Protein AF-A0A1Q5E0F8-F1 (afdb_monomer)

Solvent-accessible surface area (backbone atoms only — not comparable to full-atom values): 12133 Å² total; per-residue (Å²): 138,82,89,85,75,84,81,75,74,82,67,71,85,73,79,47,69,71,56,49,51,54,52,49,52,5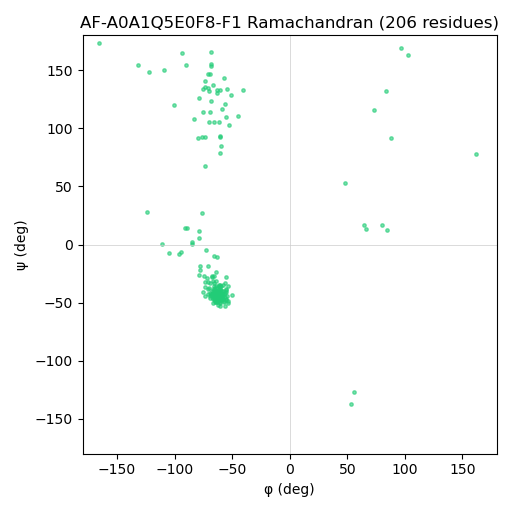5,50,51,51,53,52,51,47,52,53,51,51,55,50,49,52,54,55,48,55,43,52,44,44,75,72,68,48,52,56,65,60,51,12,67,76,68,76,44,53,52,68,61,42,48,54,52,48,58,73,52,58,80,75,60,86,82,66,78,74,70,82,61,84,88,53,50,48,65,45,31,39,54,12,30,52,47,16,50,38,42,53,49,18,67,73,48,36,88,77,27,68,34,24,70,58,45,57,27,43,77,68,60,77,42,68,88,44,75,69,49,46,55,53,49,50,56,27,41,53,50,42,48,66,73,56,39,77,85,35,51,71,53,48,56,52,47,57,53,43,51,54,40,71,75,40,89,54,88,61,87,72,80,58,67,71,55,60,68,49,35,15,54,52,30,18,50,55,38,38,38,63,75,71,65,59,90,76,76,79,79,76,130

Radius of gyration: 23.51 Å; Cα contacts (8 Å, |Δi|>4): 170; chains: 1; bounding box: 54×50×95 Å

Secondary structure (DSSP, 8-state):
-------------PPPHHHHHHHHHHHHHHHHHHHHHHHHHHHHHHHHHHTT--HHHHHHHHT--HHHHHHHHHHHHTT-PPPP----TT---HHHHHHHHHHHHHHHHHHHGGGSTTHHHHHHHHTTSS---HHHHHHHHHHHHHHHHHHGGGGHHHHHHHHHHHHHHHS----SSPPSS-HHHHHHHHHHHHHHHHTT--------

pLDDT: mean 81.6, std 16.99, range [36.06, 98.5]

Sequence (208 aa):
MAGDPTQQKNSSPALTEAQAARMLAGMNEVIRAGEEARRLRTEMVKVLADLGWTQERIARLTGMSQPAVSKQVVKHRDAGPARPLGLALGQGDPPWLEGRLWGVAEDIAETYGSAARCHPVVEALARGRQRLTPENTDALRRLVEEDLRRYGDGLAAHRAAYDEISRALDVPSRTAGTPPGSASVRRTLAHRLQLDRLRGGDDLPSHP

Foldseek 3Di:
DDDDDDPPPPPDPDQDPVNVVVVVVVVVLVVVVVVVVVVLLLLVLQLCVLVVDDLVRSCVVVVHDSVVSVVSNVVCVVVDDDDDFPLDLLFLDPLLLLLLLLLLLVVLCVVCPPVQQLVVVNVCVVSSVDDDDVVSSVVSLVSSVVSCVVVPPVCVVSVVSSVSSVVSPVDPDPDDDDGDDDSSNSSNSSSVVSNCVVVVNPDDDDDD

Structure (mmCIF, N/CA/C/O backbone):
data_AF-A0A1Q5E0F8-F1
#
_entry.id   AF-A0A1Q5E0F8-F1
#
loop_
_atom_site.group_PDB
_atom_site.id
_atom_site.type_symbol
_atom_site.label_atom_id
_atom_site.label_alt_id
_atom_site.label_comp_id
_atom_site.label_asym_id
_atom_site.label_entity_id
_atom_site.label_seq_id
_atom_site.pdbx_PDB_ins_code
_atom_site.Cartn_x
_atom_site.Cartn_y
_atom_site.Cartn_z
_atom_site.occupancy
_atom_site.B_iso_or_equiv
_atom_site.auth_seq_id
_atom_site.auth_comp_id
_atom_site.auth_asym_id
_atom_site.auth_atom_id
_atom_site.pdbx_PDB_model_num
ATOM 1 N N . MET A 1 1 ? -32.528 1.392 67.607 1.00 39.03 1 MET A N 1
ATOM 2 C CA . MET A 1 1 ? -32.907 2.452 66.649 1.00 39.03 1 MET A CA 1
ATOM 3 C C . MET A 1 1 ? -31.609 3.160 66.253 1.00 39.03 1 MET A C 1
ATOM 5 O O . MET A 1 1 ? -31.107 3.905 67.075 1.00 39.03 1 MET A O 1
ATOM 9 N N . ALA A 1 2 ? -30.815 2.718 65.272 1.00 41.56 2 ALA A N 1
ATOM 10 C CA . ALA A 1 2 ? -31.043 2.502 63.831 1.00 41.56 2 ALA A CA 1
ATOM 11 C C . ALA A 1 2 ? -31.133 3.816 63.018 1.00 41.56 2 ALA A C 1
ATOM 13 O O . ALA A 1 2 ? -32.088 4.558 63.214 1.00 41.56 2 ALA A O 1
ATOM 14 N N . GLY A 1 3 ? -30.167 4.016 62.100 1.00 36.06 3 GLY A N 1
ATOM 15 C CA . GLY A 1 3 ? -30.107 5.056 61.048 1.00 36.06 3 GLY A CA 1
ATOM 16 C C . GLY A 1 3 ? -29.562 6.399 61.548 1.00 36.06 3 GLY A C 1
ATOM 17 O O . GLY A 1 3 ? -29.972 6.852 62.603 1.00 36.06 3 GLY A O 1
ATOM 18 N N . ASP A 1 4 ? -28.614 7.083 60.906 1.00 44.25 4 ASP A N 1
ATOM 19 C CA . ASP A 1 4 ? -28.482 7.321 59.461 1.00 44.25 4 ASP A CA 1
ATOM 20 C C . ASP A 1 4 ? -27.056 7.843 59.111 1.00 44.25 4 ASP A C 1
ATOM 22 O O . ASP A 1 4 ? -26.244 8.071 60.010 1.00 44.25 4 ASP A O 1
ATOM 26 N N . PRO A 1 5 ? -26.680 7.995 57.833 1.00 46.25 5 PRO A N 1
ATOM 27 C CA . PRO A 1 5 ? -25.903 7.026 57.093 1.00 46.25 5 PRO A CA 1
ATOM 28 C C . PRO A 1 5 ? -24.479 7.531 56.844 1.00 46.25 5 PRO A C 1
ATOM 30 O O . PRO A 1 5 ? -24.203 8.719 56.661 1.00 46.25 5 PRO A O 1
ATOM 33 N N . THR A 1 6 ? -23.558 6.577 56.767 1.00 42.91 6 THR A N 1
ATOM 34 C CA . THR A 1 6 ? -22.272 6.734 56.100 1.00 42.91 6 THR A CA 1
ATOM 35 C C . THR A 1 6 ? -22.502 7.412 54.759 1.00 42.91 6 THR A C 1
ATOM 37 O O . THR A 1 6 ? -23.087 6.846 53.838 1.00 42.91 6 THR A O 1
ATOM 40 N N . GLN A 1 7 ? -22.032 8.652 54.679 1.00 41.94 7 GLN A N 1
ATOM 41 C CA . GLN A 1 7 ? -21.914 9.439 53.470 1.00 41.94 7 GLN A CA 1
ATOM 42 C C . GLN A 1 7 ? -20.986 8.671 52.519 1.00 41.94 7 GLN A C 1
ATOM 44 O O . GLN A 1 7 ? -19.769 8.860 52.505 1.00 41.94 7 GLN A O 1
ATOM 49 N N . GLN A 1 8 ? -21.566 7.733 51.767 1.00 43.91 8 GLN A N 1
ATOM 50 C CA . GLN A 1 8 ? -20.964 7.117 50.600 1.00 43.91 8 GLN A CA 1
ATOM 51 C C . GLN A 1 8 ? -20.712 8.257 49.622 1.00 43.91 8 GLN A C 1
ATOM 53 O O . GLN A 1 8 ? -21.580 8.679 48.861 1.00 43.91 8 GLN A O 1
ATOM 58 N N . LYS A 1 9 ? -19.499 8.809 49.702 1.00 47.91 9 LYS A N 1
ATOM 59 C CA . LYS A 1 9 ? -18.903 9.567 48.617 1.00 47.91 9 LYS A CA 1
ATOM 60 C C . LYS A 1 9 ? -18.976 8.662 47.396 1.00 47.91 9 LYS A C 1
ATOM 62 O O . LYS A 1 9 ? -18.180 7.738 47.258 1.00 47.91 9 LYS A O 1
ATOM 67 N N . ASN A 1 10 ? -19.937 8.948 46.528 1.00 49.19 10 ASN A N 1
ATOM 68 C CA . ASN A 1 10 ? -19.906 8.563 45.131 1.00 49.19 10 ASN A CA 1
ATOM 69 C C . ASN A 1 10 ? -18.669 9.230 44.518 1.00 49.19 10 ASN A C 1
ATOM 71 O O . ASN A 1 10 ? -18.747 10.295 43.911 1.00 49.19 10 ASN A O 1
ATOM 75 N N . SER A 1 11 ? -17.495 8.647 44.752 1.00 50.59 11 SER A N 1
ATOM 76 C CA . SER A 1 11 ? -16.308 8.956 43.981 1.00 50.59 11 SER A CA 1
ATOM 77 C C . SER A 1 11 ? -16.547 8.367 42.600 1.00 50.59 11 SER A C 1
ATOM 79 O O . SER A 1 11 ? -16.499 7.147 42.433 1.00 50.59 11 SER A O 1
ATOM 81 N N . SER A 1 12 ? -16.830 9.226 41.619 1.00 54.09 12 SER A N 1
ATOM 82 C CA . SER A 1 12 ? -16.651 8.885 40.208 1.00 54.09 12 SER A CA 1
ATOM 83 C C . SER A 1 12 ? -15.340 8.108 40.062 1.00 54.09 12 SER A C 1
ATOM 85 O O . SER A 1 12 ? -14.344 8.539 40.652 1.00 54.09 12 SER A O 1
ATOM 87 N N . PRO A 1 13 ? -15.306 6.972 39.344 1.00 60.31 13 PRO A N 1
ATOM 88 C CA . PRO A 1 13 ? -14.079 6.205 39.210 1.00 60.31 13 PRO A CA 1
ATOM 89 C C . PRO A 1 13 ? -13.047 7.092 38.511 1.00 60.31 13 PRO A C 1
ATOM 91 O O . PRO A 1 13 ? -13.164 7.387 37.322 1.00 60.31 13 PRO A O 1
ATOM 94 N N . ALA A 1 14 ? -12.079 7.585 39.284 1.00 77.12 14 ALA A N 1
ATOM 95 C CA . ALA A 1 14 ? -10.989 8.386 38.765 1.00 77.12 14 ALA A CA 1
ATOM 96 C C . ALA A 1 14 ? -10.184 7.508 37.807 1.00 77.12 14 ALA A C 1
ATOM 98 O O . ALA A 1 14 ? -9.852 6.362 38.120 1.00 77.12 14 ALA A O 1
ATOM 99 N N . LEU A 1 15 ? -9.922 8.047 36.622 1.00 75.69 15 LEU A N 1
ATOM 100 C CA . LEU A 1 15 ? -9.170 7.377 35.573 1.00 75.69 15 LEU A CA 1
ATOM 101 C C . LEU A 1 15 ? -7.804 6.976 36.144 1.00 75.69 15 LEU A C 1
ATOM 103 O O . LEU A 1 15 ? -7.064 7.829 36.635 1.00 75.69 15 LEU A O 1
ATOM 107 N N . THR A 1 16 ? -7.486 5.682 36.140 1.00 89.88 16 THR A N 1
ATOM 108 C CA . THR A 1 16 ? -6.201 5.226 36.684 1.00 89.88 16 THR A CA 1
ATOM 109 C C . THR A 1 16 ? -5.065 5.697 35.784 1.00 89.88 16 THR A C 1
ATOM 111 O O . THR A 1 16 ? -5.242 5.858 34.576 1.00 89.88 16 THR A O 1
ATOM 114 N N . GLU A 1 17 ? -3.867 5.865 36.339 1.00 86.62 17 GLU A N 1
ATOM 115 C CA . GLU A 1 17 ? -2.689 6.263 35.560 1.00 86.62 17 GLU A CA 1
ATOM 116 C C . GLU A 1 17 ? -2.431 5.308 34.380 1.00 86.62 17 GLU A C 1
ATOM 118 O O . GLU A 1 17 ? -2.158 5.744 33.265 1.00 86.62 17 GLU A O 1
ATOM 123 N N . ALA A 1 18 ? -2.648 4.003 34.576 1.00 86.06 18 ALA A N 1
ATOM 124 C CA . ALA A 1 18 ? -2.538 3.010 33.510 1.00 86.06 18 ALA A CA 1
ATOM 125 C C . ALA A 1 18 ? -3.601 3.188 32.407 1.00 86.06 18 ALA A C 1
ATOM 127 O O . ALA A 1 18 ? -3.321 2.943 31.233 1.00 86.06 18 ALA A O 1
ATOM 128 N N . GLN A 1 19 ? -4.827 3.598 32.756 1.00 87.44 19 GLN A N 1
ATOM 129 C CA . GLN A 1 19 ? -5.858 3.943 31.771 1.00 87.44 19 GLN A CA 1
ATOM 130 C C . GLN A 1 19 ? -5.483 5.225 31.015 1.00 87.44 19 GLN A C 1
ATOM 132 O O . GLN A 1 19 ? -5.588 5.247 29.789 1.00 87.44 19 GLN A O 1
ATOM 137 N N . ALA A 1 20 ? -4.975 6.242 31.715 1.00 87.88 20 ALA A N 1
ATOM 138 C CA . ALA A 1 20 ? -4.538 7.500 31.115 1.00 87.88 20 ALA A CA 1
ATOM 139 C C . ALA A 1 20 ? -3.358 7.283 30.156 1.00 87.88 20 ALA A C 1
ATOM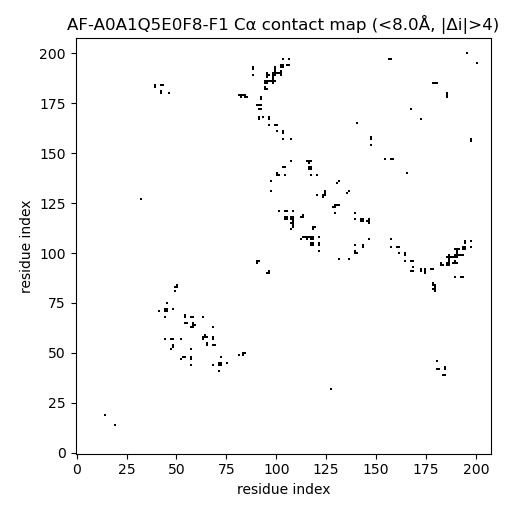 141 O O . ALA A 1 20 ? -3.381 7.775 29.030 1.00 87.88 20 ALA A O 1
ATOM 142 N N . ALA A 1 21 ? -2.377 6.464 30.545 1.00 86.50 21 ALA A N 1
ATOM 143 C CA . ALA A 1 21 ? -1.240 6.101 29.704 1.00 86.50 21 ALA A CA 1
ATOM 144 C C . ALA A 1 21 ? -1.678 5.394 28.411 1.00 86.50 21 ALA A C 1
ATOM 146 O O . ALA A 1 21 ? -1.198 5.736 27.331 1.00 86.50 21 ALA A O 1
ATOM 147 N N . ARG A 1 22 ? -2.635 4.456 28.488 1.00 87.88 22 ARG A N 1
ATOM 148 C CA . ARG A 1 22 ? -3.193 3.796 27.293 1.00 87.88 22 ARG A CA 1
ATOM 149 C C . ARG A 1 22 ? -3.938 4.772 26.383 1.00 87.88 22 ARG A C 1
ATOM 151 O O . ARG A 1 22 ? -3.791 4.690 25.167 1.00 87.88 22 ARG A O 1
ATOM 158 N N . MET A 1 23 ? -4.712 5.695 26.956 1.00 88.56 23 MET A N 1
ATOM 159 C CA . MET A 1 23 ? -5.412 6.728 26.184 1.00 88.56 23 MET A CA 1
ATOM 160 C C . MET A 1 23 ? -4.428 7.656 25.464 1.00 88.56 23 MET A C 1
ATOM 162 O O . MET A 1 23 ? -4.561 7.864 24.260 1.00 88.56 23 MET A O 1
ATOM 166 N N . LEU A 1 24 ? -3.411 8.159 26.171 1.00 87.69 24 LEU A N 1
ATOM 167 C CA . LEU A 1 24 ? -2.384 9.036 25.602 1.00 87.69 24 LEU A CA 1
ATOM 168 C C . LEU A 1 24 ? -1.548 8.327 24.535 1.00 87.69 24 LEU A C 1
ATOM 170 O O . LEU A 1 24 ? -1.274 8.916 23.493 1.00 87.69 24 LEU A O 1
ATOM 174 N N . ALA A 1 25 ? -1.196 7.056 24.746 1.00 84.00 25 ALA A N 1
ATOM 175 C CA . ALA A 1 25 ? -0.529 6.251 23.728 1.00 84.00 25 ALA A CA 1
ATOM 176 C C . ALA A 1 25 ? -1.381 6.159 22.451 1.00 84.00 25 ALA A C 1
ATOM 178 O O . ALA A 1 25 ? -0.877 6.411 21.361 1.00 84.00 25 ALA A O 1
ATOM 179 N N . GLY A 1 26 ? -2.686 5.897 22.583 1.00 81.75 26 GLY A N 1
ATOM 180 C CA . GLY A 1 26 ? -3.610 5.899 21.447 1.00 81.75 26 GLY A CA 1
ATOM 181 C C . GLY A 1 26 ? -3.681 7.252 20.727 1.00 81.75 26 GLY A C 1
ATOM 182 O O . GLY A 1 26 ? -3.636 7.297 19.499 1.00 81.75 26 GLY A O 1
ATOM 183 N N . MET A 1 27 ? -3.741 8.361 21.471 1.00 85.69 27 MET A N 1
ATOM 184 C CA . MET A 1 27 ? -3.748 9.713 20.894 1.00 85.69 27 MET A CA 1
ATOM 185 C C . MET A 1 27 ? -2.453 10.029 20.139 1.00 85.69 27 MET A C 1
ATOM 187 O O . MET A 1 27 ? -2.507 10.545 19.023 1.00 85.69 27 MET A O 1
ATOM 191 N N . ASN A 1 28 ? -1.299 9.689 20.717 1.00 84.88 28 ASN A N 1
ATOM 192 C CA . ASN A 1 28 ? 0.008 9.908 20.098 1.00 84.88 28 ASN A CA 1
ATOM 193 C C . ASN A 1 28 ? 0.142 9.145 18.777 1.00 84.88 28 ASN A C 1
ATOM 195 O O . ASN A 1 28 ? 0.670 9.687 17.809 1.00 84.88 28 ASN A O 1
ATOM 199 N N . GLU A 1 29 ? -0.399 7.930 18.703 1.00 80.31 29 GLU A N 1
ATOM 200 C CA . GLU A 1 29 ? -0.411 7.144 17.469 1.00 80.31 29 GLU A CA 1
ATOM 201 C C . GLU A 1 29 ? -1.265 7.794 16.369 1.00 80.31 29 GLU A C 1
ATOM 203 O O . GLU A 1 29 ? -0.837 7.850 15.216 1.00 80.31 29 GLU A O 1
ATOM 208 N N . VAL A 1 30 ? -2.427 8.362 16.713 1.00 82.31 30 VAL A N 1
ATOM 209 C CA . VAL A 1 30 ? -3.273 9.101 15.755 1.00 82.31 30 VAL A CA 1
ATOM 210 C C . VAL A 1 30 ? -2.577 10.368 15.257 1.00 82.31 30 VAL A C 1
ATOM 212 O O . VAL A 1 30 ? -2.592 10.647 14.056 1.00 82.31 30 VAL A O 1
ATOM 215 N N . ILE A 1 31 ? -1.943 11.127 16.156 1.00 80.50 31 ILE A N 1
ATOM 216 C CA . ILE A 1 31 ? -1.186 12.337 15.799 1.00 80.50 31 ILE A CA 1
ATOM 217 C C . ILE A 1 31 ? -0.049 11.971 14.843 1.00 80.50 31 ILE A C 1
ATOM 219 O O . ILE A 1 31 ? 0.052 12.541 13.755 1.00 80.50 31 ILE A O 1
ATOM 223 N N . ARG A 1 32 ? 0.747 10.962 15.207 1.00 79.81 32 ARG A N 1
ATOM 224 C CA . ARG A 1 32 ? 1.862 10.462 14.402 1.00 79.81 32 ARG A CA 1
ATOM 225 C C . ARG A 1 32 ? 1.396 9.997 13.019 1.00 79.81 32 ARG A C 1
ATOM 227 O O . ARG A 1 32 ? 2.003 10.362 12.013 1.00 79.81 32 ARG A O 1
ATOM 234 N N . ALA A 1 33 ? 0.288 9.255 12.942 1.00 78.19 33 ALA A N 1
ATOM 235 C CA . ALA A 1 33 ? -0.305 8.838 11.671 1.00 78.19 33 ALA A CA 1
ATOM 236 C C . ALA A 1 33 ? -0.746 10.040 10.813 1.00 78.19 33 ALA A C 1
ATOM 238 O O . ALA A 1 33 ? -0.507 10.065 9.604 1.00 78.19 33 ALA A O 1
ATOM 239 N N . GLY A 1 34 ? -1.336 11.069 11.428 1.00 82.31 34 GLY A N 1
ATOM 240 C CA . GLY A 1 34 ? -1.728 12.303 10.742 1.00 82.31 34 GLY A CA 1
ATOM 241 C C . GLY A 1 34 ? -0.537 13.096 10.190 1.00 82.31 34 GLY A C 1
ATOM 242 O O . GLY A 1 34 ? -0.591 13.611 9.067 1.00 82.31 34 GLY A O 1
ATOM 243 N N . GLU A 1 35 ? 0.559 13.174 10.943 1.00 86.06 35 GLU A N 1
ATOM 244 C CA . GLU A 1 35 ? 1.806 13.807 10.503 1.00 86.06 35 GLU A CA 1
ATOM 245 C C . GLU A 1 35 ? 2.462 13.037 9.352 1.00 86.06 35 GLU A C 1
ATOM 247 O O . GLU A 1 35 ? 2.873 13.640 8.355 1.00 86.06 35 GLU A O 1
ATOM 252 N N . GLU A 1 36 ? 2.487 11.707 9.437 1.00 83.44 36 GLU A N 1
ATOM 253 C CA . GLU A 1 36 ? 2.984 10.825 8.378 1.00 83.44 36 GLU A CA 1
ATOM 254 C C . GLU A 1 36 ? 2.168 10.968 7.094 1.00 83.44 36 GLU A C 1
ATOM 256 O O . GLU A 1 36 ? 2.748 11.133 6.019 1.00 83.44 36 GLU A O 1
ATOM 261 N N . ALA A 1 37 ? 0.837 11.016 7.196 1.00 81.75 37 ALA A N 1
ATOM 262 C CA . ALA A 1 37 ? -0.041 11.251 6.054 1.00 81.75 37 ALA A CA 1
ATOM 263 C C . ALA A 1 37 ? 0.205 12.629 5.415 1.00 81.75 37 ALA A C 1
ATOM 265 O O . ALA A 1 37 ? 0.291 12.759 4.190 1.00 81.75 37 ALA A O 1
ATOM 266 N N . ARG A 1 38 ? 0.379 13.680 6.229 1.00 85.44 38 ARG A N 1
ATOM 267 C CA . ARG A 1 38 ? 0.671 15.035 5.733 1.00 85.44 38 ARG A CA 1
ATOM 268 C C . ARG A 1 38 ? 2.037 15.115 5.047 1.00 85.44 38 ARG A C 1
ATOM 270 O O . ARG A 1 38 ? 2.165 15.794 4.020 1.00 85.44 38 ARG A O 1
ATOM 277 N N . ARG A 1 39 ? 3.043 14.422 5.587 1.00 85.38 39 ARG A N 1
ATOM 278 C CA . ARG A 1 39 ? 4.371 14.299 4.977 1.00 85.38 39 ARG A CA 1
ATOM 279 C C . ARG A 1 39 ? 4.294 13.549 3.650 1.00 85.38 39 ARG A C 1
ATOM 281 O O . ARG A 1 39 ? 4.761 14.078 2.646 1.00 85.38 39 ARG A O 1
ATOM 288 N N . LEU A 1 40 ? 3.630 12.393 3.625 1.00 84.94 40 LEU A N 1
ATOM 289 C CA . LEU A 1 40 ? 3.434 11.592 2.417 1.00 84.94 40 LEU A CA 1
ATOM 290 C C . LEU A 1 40 ? 2.766 12.406 1.306 1.00 84.94 40 LEU A C 1
ATOM 292 O O . LEU A 1 40 ? 3.282 12.452 0.194 1.00 84.94 40 LEU A O 1
ATOM 296 N N . ARG A 1 41 ? 1.677 13.125 1.613 1.00 87.00 41 ARG A N 1
ATOM 297 C CA . ARG A 1 41 ? 0.996 13.995 0.640 1.00 87.00 41 ARG A CA 1
ATOM 298 C C . ARG A 1 41 ? 1.938 15.044 0.048 1.00 87.00 41 ARG A C 1
ATOM 300 O O . ARG A 1 41 ? 1.909 15.284 -1.153 1.00 87.00 41 ARG A O 1
ATOM 307 N N . THR A 1 42 ? 2.778 15.655 0.882 1.00 86.62 42 THR A N 1
ATOM 308 C CA . THR A 1 42 ? 3.758 16.657 0.434 1.00 86.62 42 THR A CA 1
ATOM 309 C C . THR A 1 42 ? 4.788 16.042 -0.515 1.00 86.62 42 THR A C 1
ATOM 311 O O . THR A 1 42 ? 5.087 16.615 -1.560 1.00 86.62 42 THR A O 1
ATOM 314 N N . GLU A 1 43 ? 5.297 14.856 -0.185 1.00 86.06 43 GLU A N 1
ATOM 315 C CA . GLU A 1 43 ? 6.239 14.138 -1.045 1.00 86.06 43 GLU A CA 1
ATOM 316 C C . GLU A 1 43 ? 5.577 13.689 -2.365 1.00 86.06 43 GLU A C 1
ATOM 318 O O . GLU A 1 43 ? 6.226 13.705 -3.408 1.00 86.06 43 GLU A O 1
ATOM 323 N N . MET A 1 44 ? 4.274 13.385 -2.361 1.00 85.44 44 MET A N 1
ATOM 324 C CA . MET A 1 44 ? 3.520 13.007 -3.567 1.00 85.44 44 MET A CA 1
ATOM 325 C C . MET A 1 44 ? 3.298 14.177 -4.513 1.00 85.44 44 MET A C 1
ATOM 327 O O . MET A 1 44 ? 3.487 14.041 -5.717 1.00 85.44 44 MET A O 1
ATOM 331 N N . VAL A 1 45 ? 2.960 15.348 -3.967 1.00 85.88 45 VAL A N 1
ATOM 332 C CA . VAL A 1 45 ? 2.876 16.595 -4.739 1.00 85.88 45 VAL A CA 1
ATOM 333 C C . VAL A 1 45 ? 4.197 16.871 -5.456 1.00 85.88 45 VAL A C 1
ATOM 335 O O . VAL A 1 45 ? 4.182 17.244 -6.628 1.00 85.88 45 VAL A O 1
ATOM 338 N N . LYS A 1 46 ? 5.334 16.630 -4.787 1.00 82.88 46 LYS A N 1
ATOM 339 C CA . LYS A 1 46 ? 6.656 16.752 -5.409 1.00 82.88 46 LYS A CA 1
ATOM 340 C C . LYS A 1 46 ? 6.825 15.767 -6.566 1.00 82.88 46 LYS A C 1
ATOM 342 O O . LYS A 1 46 ? 7.164 16.196 -7.659 1.00 82.88 46 LYS A O 1
ATOM 347 N N . VAL A 1 47 ? 6.558 14.480 -6.341 1.00 80.88 47 VAL A N 1
ATOM 348 C CA . VAL A 1 47 ? 6.669 13.453 -7.390 1.00 80.88 47 VAL A CA 1
ATOM 349 C C . VAL A 1 47 ? 5.838 13.817 -8.622 1.00 80.88 47 VAL A C 1
ATOM 351 O O . VAL A 1 47 ? 6.332 13.723 -9.739 1.00 80.88 47 VAL A O 1
ATOM 354 N N . LEU A 1 48 ? 4.600 14.281 -8.436 1.00 83.44 48 LEU A N 1
ATOM 355 C CA . LEU A 1 48 ? 3.735 14.693 -9.545 1.00 83.44 48 LEU A CA 1
ATOM 356 C C . LEU A 1 48 ? 4.293 15.912 -10.294 1.00 83.44 48 LEU A C 1
ATOM 358 O O . LEU A 1 48 ? 4.268 15.943 -11.523 1.00 83.44 48 LEU A O 1
ATOM 362 N N . ALA A 1 49 ? 4.823 16.900 -9.571 1.00 83.31 49 ALA A N 1
ATOM 363 C CA . ALA A 1 49 ? 5.471 18.057 -10.184 1.00 83.31 49 ALA A CA 1
ATOM 364 C C . ALA A 1 49 ? 6.734 17.655 -10.972 1.00 83.31 49 ALA A C 1
ATOM 366 O O . ALA A 1 49 ? 6.927 18.131 -12.089 1.00 83.31 49 ALA A O 1
ATOM 367 N N . ASP A 1 50 ? 7.545 16.738 -10.435 1.00 78.25 50 ASP A N 1
ATOM 368 C CA . ASP A 1 50 ? 8.744 16.197 -11.093 1.00 78.25 50 ASP A CA 1
ATOM 369 C C . ASP A 1 50 ? 8.392 15.379 -12.355 1.00 78.25 50 ASP A C 1
ATOM 371 O O . ASP A 1 50 ? 9.175 15.322 -13.300 1.00 78.25 50 ASP A O 1
ATOM 375 N N . LEU A 1 51 ? 7.187 14.798 -12.410 1.00 77.38 51 LEU A N 1
ATOM 376 C CA . LEU A 1 51 ? 6.608 14.154 -13.599 1.00 77.38 51 LEU A CA 1
ATOM 377 C C . LEU A 1 51 ? 6.018 15.154 -14.615 1.00 77.38 51 LEU A C 1
ATOM 379 O O . LEU A 1 51 ? 5.396 14.742 -15.594 1.00 77.38 51 LEU A O 1
ATOM 383 N N . GLY A 1 52 ? 6.178 16.461 -14.395 1.00 79.12 52 GLY A N 1
ATOM 384 C CA . GLY A 1 52 ? 5.740 17.515 -15.313 1.00 79.12 52 GLY A CA 1
ATOM 385 C C . GLY A 1 52 ? 4.273 17.927 -15.172 1.00 79.12 52 GLY A C 1
ATOM 386 O O . GLY A 1 52 ? 3.749 18.632 -16.035 1.00 79.12 52 GLY A O 1
ATOM 387 N N . TRP A 1 53 ? 3.577 17.512 -14.109 1.00 85.94 53 TRP A N 1
ATOM 388 C CA . TRP A 1 53 ? 2.180 17.902 -13.912 1.00 85.94 53 TRP A CA 1
ATOM 389 C C . TRP A 1 53 ? 2.075 19.3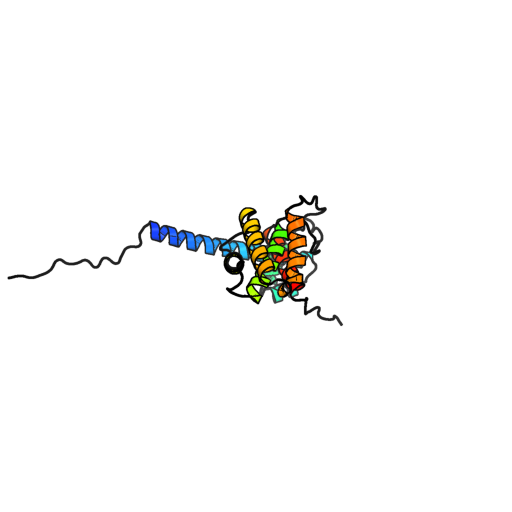69 -13.491 1.00 85.94 53 TRP A C 1
ATOM 391 O O . TRP A 1 53 ? 2.850 19.864 -12.671 1.00 85.94 53 TRP A O 1
ATOM 401 N N . THR A 1 54 ? 1.074 20.077 -14.021 1.00 88.31 54 THR A N 1
ATOM 402 C CA . THR A 1 54 ? 0.856 21.488 -13.680 1.00 88.31 54 THR A CA 1
ATOM 403 C C . THR A 1 54 ? 0.388 21.642 -12.231 1.00 88.31 54 THR A C 1
ATOM 405 O O . THR A 1 54 ? -0.359 20.812 -11.706 1.00 88.31 54 THR A O 1
ATOM 408 N N . GLN A 1 55 ? 0.780 22.743 -11.577 1.00 89.19 55 GLN A N 1
ATOM 409 C CA . GLN A 1 55 ? 0.345 23.040 -10.204 1.00 89.19 55 GLN A CA 1
ATOM 410 C C . GLN A 1 55 ? -1.183 23.116 -10.086 1.00 89.19 55 GLN A C 1
ATOM 412 O O . GLN A 1 55 ? -1.738 22.693 -9.077 1.00 89.19 55 GLN A O 1
ATOM 417 N N . GLU A 1 56 ? -1.861 23.608 -11.125 1.00 89.88 56 GLU A N 1
ATOM 418 C CA . GLU A 1 56 ? -3.323 23.643 -11.209 1.00 89.88 56 GLU A CA 1
ATOM 419 C C . GLU A 1 56 ? -3.929 22.231 -11.205 1.00 89.88 56 GLU A C 1
ATOM 421 O O . GLU A 1 56 ? -4.849 21.947 -10.435 1.00 89.88 56 GLU A O 1
ATOM 426 N N . ARG A 1 57 ? -3.381 21.312 -12.014 1.00 90.31 57 ARG A N 1
ATOM 427 C CA . ARG A 1 57 ? -3.830 19.913 -12.052 1.00 90.31 57 ARG A CA 1
ATOM 428 C C . ARG A 1 57 ? -3.636 19.237 -10.698 1.00 90.31 57 ARG A C 1
ATOM 430 O O . ARG A 1 57 ? -4.538 18.547 -10.230 1.00 90.31 57 ARG A O 1
ATOM 437 N N . ILE A 1 58 ? -2.492 19.463 -10.055 1.00 89.50 58 ILE A N 1
ATOM 438 C CA . ILE A 1 58 ? -2.200 18.908 -8.729 1.00 89.50 58 ILE A CA 1
ATOM 439 C C . ILE A 1 58 ? -3.149 19.491 -7.671 1.00 89.50 58 ILE A C 1
ATOM 441 O O . ILE A 1 58 ? -3.701 18.738 -6.870 1.00 89.50 58 ILE A O 1
ATOM 445 N N . ALA A 1 59 ? -3.381 20.806 -7.676 1.00 90.06 59 ALA A N 1
ATOM 446 C CA . ALA A 1 59 ? -4.295 21.485 -6.756 1.00 90.06 59 ALA A CA 1
ATOM 447 C C . ALA A 1 59 ? -5.712 20.900 -6.833 1.00 90.06 59 ALA A C 1
ATOM 449 O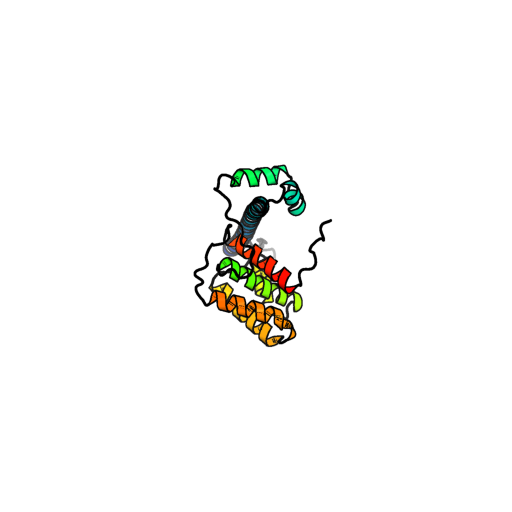 O . ALA A 1 59 ? -6.271 20.495 -5.814 1.00 90.06 59 ALA A O 1
ATOM 450 N N . ARG A 1 60 ? -6.241 20.748 -8.054 1.00 90.94 60 ARG A N 1
ATOM 451 C CA . ARG A 1 60 ? -7.559 20.152 -8.299 1.00 90.94 60 ARG A CA 1
ATOM 452 C C . ARG A 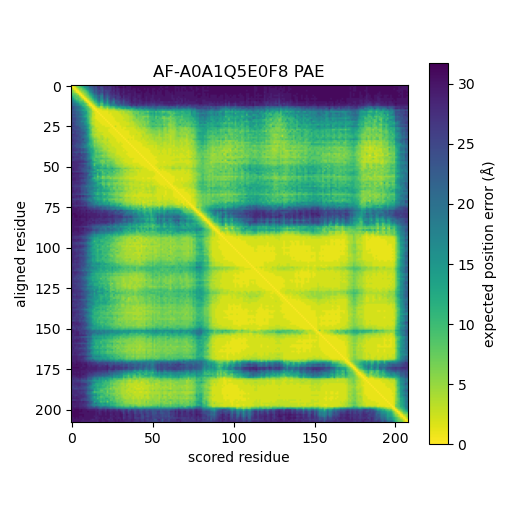1 60 ? -7.669 18.729 -7.747 1.00 90.94 60 ARG A C 1
ATOM 454 O O . ARG A 1 60 ? -8.641 18.419 -7.071 1.00 90.94 60 ARG A O 1
ATOM 461 N N . LEU A 1 61 ? -6.679 17.875 -8.010 1.00 87.06 61 LEU A N 1
ATOM 462 C CA . LEU A 1 61 ? -6.719 16.462 -7.605 1.00 87.06 61 LEU A CA 1
ATOM 463 C C . LEU A 1 61 ? -6.481 16.246 -6.108 1.00 87.06 61 LEU A C 1
ATOM 465 O O . LEU A 1 61 ? -6.947 15.264 -5.544 1.00 87.06 61 LEU A O 1
ATOM 469 N N . THR A 1 62 ? -5.755 17.154 -5.458 1.00 84.81 62 THR A N 1
ATOM 470 C CA . THR A 1 62 ? -5.452 17.064 -4.021 1.00 84.81 62 THR A CA 1
ATOM 471 C C . THR A 1 62 ? -6.439 17.838 -3.143 1.00 84.81 62 THR A C 1
ATOM 473 O O . THR A 1 62 ? -6.336 17.767 -1.917 1.00 84.81 62 THR A O 1
ATOM 476 N N . GLY A 1 63 ? -7.360 18.605 -3.742 1.00 87.50 63 GLY A N 1
ATOM 477 C CA . GLY A 1 63 ? -8.241 19.540 -3.031 1.00 87.50 63 GLY A CA 1
ATOM 478 C C . GLY A 1 63 ? -7.486 20.697 -2.362 1.00 87.50 63 GLY A C 1
ATOM 479 O O . GLY A 1 63 ? -8.007 21.343 -1.454 1.00 87.50 63 GLY A O 1
ATOM 480 N N . MET A 1 64 ? -6.235 20.938 -2.759 1.00 89.75 64 MET A N 1
ATOM 481 C CA . MET A 1 64 ? -5.395 22.001 -2.214 1.00 89.75 64 MET A CA 1
ATOM 482 C C . MET A 1 64 ? -5.575 23.292 -3.010 1.00 89.75 64 MET A C 1
ATOM 484 O O . MET A 1 64 ? -5.873 23.270 -4.200 1.00 89.75 64 MET A O 1
ATOM 488 N N . SER A 1 65 ? -5.322 24.437 -2.376 1.00 89.56 65 SER A N 1
ATOM 489 C CA . SER A 1 65 ? -5.219 25.693 -3.116 1.00 89.56 65 SER A CA 1
ATOM 490 C C . SER A 1 65 ? -3.929 25.725 -3.943 1.00 89.56 65 SER A C 1
ATOM 492 O O . SER A 1 65 ? -2.885 25.216 -3.521 1.00 89.56 65 SER A O 1
ATOM 494 N N . GLN A 1 66 ? -3.970 26.366 -5.111 1.00 87.81 66 GLN A N 1
ATOM 495 C CA . GLN A 1 66 ? -2.792 26.529 -5.966 1.00 87.81 66 GLN A CA 1
ATOM 496 C C . GLN A 1 66 ? -1.601 27.197 -5.235 1.00 87.81 66 GLN A C 1
ATOM 498 O O . GLN A 1 66 ? -0.480 26.706 -5.385 1.00 87.81 66 GLN A O 1
ATOM 503 N N . PRO A 1 67 ? -1.786 28.216 -4.362 1.00 91.25 67 PRO A N 1
ATOM 504 C CA . PRO A 1 67 ? -0.692 28.747 -3.544 1.00 91.25 67 PRO A CA 1
ATOM 505 C C . PRO A 1 67 ? -0.077 27.722 -2.578 1.00 91.25 67 PRO A C 1
ATOM 507 O O . PRO A 1 67 ? 1.136 27.733 -2.364 1.00 91.25 67 PRO A O 1
ATOM 510 N N . ALA A 1 68 ? -0.881 26.817 -2.005 1.00 88.56 68 ALA A N 1
ATOM 511 C CA . ALA A 1 68 ? -0.377 25.769 -1.117 1.00 88.56 68 ALA A CA 1
ATOM 512 C C . ALA A 1 68 ? 0.496 24.755 -1.873 1.00 88.56 68 ALA A C 1
ATOM 514 O O . ALA A 1 68 ? 1.550 24.365 -1.367 1.00 88.56 68 ALA A O 1
ATOM 515 N N . VAL A 1 69 ? 0.098 24.388 -3.096 1.00 86.12 69 VAL A N 1
ATOM 516 C CA . VAL A 1 69 ? 0.898 23.541 -3.997 1.00 86.12 69 VAL A CA 1
ATOM 517 C C . VAL A 1 69 ? 2.191 24.251 -4.395 1.00 86.12 69 VAL A C 1
ATOM 519 O O . VAL A 1 69 ? 3.270 23.680 -4.249 1.00 86.12 69 VAL A O 1
ATOM 522 N N . SER A 1 70 ? 2.111 25.518 -4.814 1.00 86.81 70 SER A N 1
ATOM 523 C CA . SER A 1 70 ? 3.284 26.324 -5.179 1.00 86.81 70 SER A CA 1
ATOM 524 C C . SER A 1 70 ? 4.311 26.386 -4.044 1.00 86.81 70 SER A C 1
ATOM 526 O O . SER A 1 70 ? 5.487 26.088 -4.251 1.00 86.81 70 SER A O 1
ATOM 528 N N . LYS A 1 71 ? 3.865 26.654 -2.808 1.00 88.44 71 LYS A N 1
ATOM 529 C CA . LYS A 1 71 ? 4.735 26.677 -1.622 1.00 88.44 71 LYS A CA 1
ATOM 530 C C . LYS A 1 71 ? 5.458 25.346 -1.398 1.00 88.44 71 LYS A C 1
ATOM 532 O O . LYS A 1 71 ? 6.628 25.351 -1.023 1.00 88.44 71 LYS A O 1
ATOM 537 N N . GLN A 1 72 ? 4.782 24.216 -1.608 1.00 85.69 72 GLN A N 1
ATOM 538 C CA . GLN A 1 72 ? 5.398 22.893 -1.481 1.00 85.69 72 GLN A CA 1
ATOM 539 C C . GLN A 1 72 ? 6.419 22.636 -2.594 1.00 85.69 72 GLN A C 1
ATOM 541 O O . GLN A 1 72 ? 7.534 22.217 -2.299 1.00 85.69 72 GLN A O 1
ATOM 546 N N . VAL A 1 73 ? 6.077 22.940 -3.847 1.00 82.25 73 VAL A N 1
ATOM 547 C CA . VAL A 1 73 ? 6.985 22.760 -4.991 1.00 82.25 73 VAL A CA 1
ATOM 548 C C . VAL A 1 73 ? 8.247 23.612 -4.828 1.00 82.25 73 VAL A C 1
ATOM 550 O O . VAL A 1 73 ? 9.352 23.094 -4.961 1.00 82.25 73 VAL A O 1
ATOM 553 N N . VAL A 1 74 ? 8.104 24.892 -4.465 1.00 81.38 74 VAL A N 1
ATOM 554 C CA . VAL A 1 74 ? 9.236 25.811 -4.254 1.00 81.38 74 VAL A CA 1
ATOM 555 C C . VAL A 1 74 ? 10.126 25.341 -3.105 1.00 81.38 74 VAL A C 1
ATOM 557 O O . VAL A 1 74 ? 11.327 25.195 -3.302 1.00 81.38 74 VAL A O 1
ATOM 560 N N . LYS A 1 75 ? 9.548 25.008 -1.941 1.00 77.06 75 LYS A N 1
ATOM 561 C CA . LYS A 1 75 ? 10.299 24.523 -0.766 1.00 77.06 75 LYS A CA 1
ATOM 562 C C . LYS A 1 75 ? 11.166 23.293 -1.068 1.00 77.06 75 LYS A C 1
ATOM 564 O O . LYS A 1 75 ? 12.157 23.057 -0.384 1.00 77.06 75 LYS A O 1
ATOM 569 N N . HIS A 1 76 ? 10.774 22.479 -2.045 1.00 63.41 76 HIS A N 1
ATOM 570 C CA . HIS A 1 76 ? 11.441 21.218 -2.362 1.00 63.41 76 HIS A CA 1
ATOM 571 C C . HIS A 1 76 ? 12.313 21.254 -3.623 1.00 63.41 76 HIS A C 1
ATOM 573 O O . HIS A 1 76 ? 13.043 20.285 -3.855 1.00 63.41 76 HIS A O 1
ATOM 579 N N . ARG A 1 77 ? 12.281 22.347 -4.397 1.00 62.28 77 ARG A N 1
ATOM 580 C CA . ARG A 1 77 ? 13.142 22.564 -5.572 1.00 62.28 77 ARG A CA 1
ATOM 581 C C . ARG A 1 77 ? 14.616 22.739 -5.187 1.00 62.28 77 ARG A C 1
ATOM 583 O O . ARG A 1 77 ? 15.491 22.341 -5.947 1.00 62.28 77 ARG A O 1
ATOM 590 N N . ASP A 1 78 ? 14.880 23.217 -3.973 1.00 55.25 78 ASP A N 1
ATOM 591 C CA . ASP A 1 78 ? 16.235 23.388 -3.426 1.00 55.25 78 ASP A CA 1
ATOM 592 C C . ASP A 1 78 ? 16.919 22.059 -3.041 1.00 55.25 78 ASP A C 1
ATOM 594 O O . ASP A 1 78 ? 18.091 22.038 -2.679 1.00 55.25 78 ASP A O 1
ATOM 598 N N . ALA A 1 79 ? 16.215 20.922 -3.135 1.00 57.59 79 ALA A N 1
ATOM 599 C CA . ALA A 1 79 ? 16.720 19.607 -2.729 1.00 57.59 79 ALA A CA 1
ATOM 600 C C . ALA A 1 79 ? 17.459 18.822 -3.841 1.00 57.59 79 ALA A C 1
ATOM 602 O O . ALA A 1 79 ? 17.686 17.622 -3.683 1.00 57.59 79 ALA A O 1
ATOM 603 N N . GLY A 1 80 ? 17.832 19.472 -4.950 1.00 48.09 80 GLY A N 1
ATOM 604 C CA . GLY A 1 80 ? 18.634 18.886 -6.036 1.00 48.09 80 GLY A CA 1
ATOM 605 C C . GLY A 1 80 ? 17.831 18.347 -7.237 1.00 48.09 80 GLY A C 1
ATOM 606 O O . GLY A 1 80 ? 16.601 18.266 -7.177 1.00 48.09 80 GLY A O 1
ATOM 607 N N . PRO A 1 81 ? 18.515 18.011 -8.352 1.00 46.31 81 PRO A N 1
ATOM 608 C CA . PRO A 1 81 ? 17.876 17.642 -9.616 1.00 46.31 81 PRO A CA 1
ATOM 609 C C . PRO A 1 81 ? 17.099 16.322 -9.519 1.00 46.31 81 PRO A C 1
ATOM 611 O O . PRO A 1 81 ? 17.567 15.339 -8.940 1.00 46.31 81 PRO A O 1
ATOM 614 N N . ALA A 1 82 ? 15.906 16.306 -10.114 1.00 52.69 82 ALA A N 1
ATOM 615 C CA . ALA A 1 82 ? 15.008 15.159 -10.119 1.00 52.69 82 ALA A CA 1
ATOM 616 C C . ALA A 1 82 ? 15.586 14.011 -10.965 1.00 52.69 82 ALA A C 1
ATOM 618 O O . ALA A 1 82 ? 15.870 14.173 -12.152 1.00 52.69 82 ALA A O 1
ATOM 619 N N . ARG A 1 83 ? 15.750 12.827 -10.363 1.00 52.66 83 ARG A N 1
ATOM 620 C CA . ARG A 1 83 ? 15.968 11.586 -11.120 1.00 52.66 83 ARG A CA 1
ATOM 621 C C . ARG A 1 83 ? 14.624 11.189 -11.756 1.00 52.66 83 ARG A C 1
ATOM 623 O O . ARG A 1 83 ? 13.623 11.234 -11.044 1.00 52.66 83 ARG A O 1
ATOM 630 N N . PRO A 1 84 ? 14.571 10.781 -13.037 1.00 52.28 84 PRO A N 1
ATOM 631 C CA . PRO A 1 84 ? 13.336 10.294 -13.648 1.00 52.28 84 PRO A CA 1
ATOM 632 C C . PRO A 1 84 ? 12.725 9.151 -12.824 1.00 52.28 84 PRO A C 1
ATOM 634 O O . PRO A 1 84 ? 13.442 8.234 -12.411 1.00 52.28 84 PRO A O 1
ATOM 637 N N . LEU A 1 85 ? 11.414 9.197 -12.571 1.00 54.53 85 LEU A N 1
ATOM 638 C CA . LEU A 1 85 ? 10.710 8.080 -11.942 1.00 54.53 85 LEU A CA 1
ATOM 639 C C . LEU A 1 85 ? 10.639 6.905 -12.919 1.00 54.53 85 LEU A C 1
ATOM 641 O O . LEU A 1 85 ? 9.930 6.957 -13.922 1.00 54.53 85 LEU A O 1
ATOM 645 N N . GLY A 1 86 ? 11.321 5.811 -12.589 1.00 55.19 86 GLY A N 1
ATOM 646 C CA . GLY A 1 86 ? 11.021 4.513 -13.179 1.00 55.19 86 GLY A CA 1
ATOM 647 C C . GLY A 1 86 ? 9.721 3.976 -12.584 1.00 55.19 86 GLY A C 1
ATOM 648 O O . GLY A 1 86 ? 9.760 3.321 -11.551 1.00 55.19 86 GLY A O 1
ATOM 649 N N . LEU A 1 87 ? 8.578 4.243 -13.222 1.00 63.75 87 LEU A N 1
ATOM 650 C CA . LEU A 1 87 ? 7.257 3.715 -12.824 1.00 63.75 87 LEU A CA 1
ATOM 651 C C . LEU A 1 87 ? 7.026 2.256 -13.264 1.00 63.75 87 LEU A C 1
ATOM 653 O O . LEU A 1 87 ? 5.905 1.756 -13.222 1.00 63.75 87 LEU A O 1
ATOM 657 N N . ALA A 1 88 ? 8.072 1.561 -13.713 1.00 73.38 88 ALA A N 1
ATOM 658 C CA . ALA A 1 88 ? 7.966 0.159 -14.087 1.00 73.38 88 ALA A CA 1
ATOM 659 C C . ALA A 1 88 ? 7.591 -0.687 -12.859 1.00 73.38 88 ALA A C 1
ATOM 661 O O . ALA A 1 88 ? 8.206 -0.565 -11.807 1.00 73.38 88 ALA A O 1
ATOM 662 N N . LEU A 1 89 ? 6.612 -1.583 -12.988 1.00 73.69 89 LEU A N 1
ATOM 663 C CA . LEU A 1 89 ? 6.171 -2.431 -11.873 1.0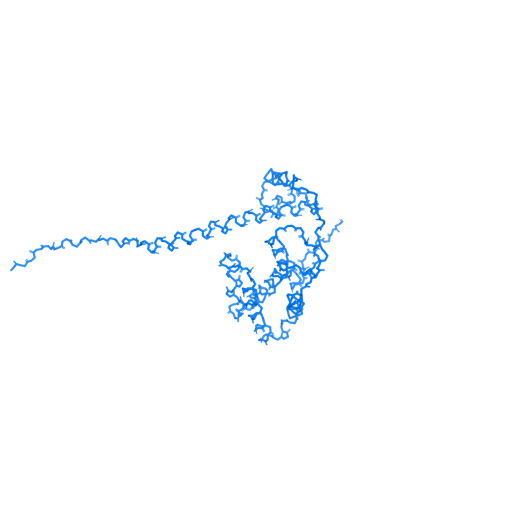0 73.69 89 LEU A CA 1
ATOM 664 C C . LEU A 1 89 ? 7.261 -3.400 -11.376 1.00 73.69 89 LEU A C 1
ATOM 666 O O . LEU A 1 89 ? 7.315 -3.688 -10.182 1.00 73.69 89 LEU A O 1
ATOM 670 N N . GLY A 1 90 ? 8.150 -3.860 -12.261 1.00 73.06 90 GLY A N 1
ATOM 671 C CA . GLY A 1 90 ? 9.199 -4.852 -11.979 1.00 73.06 90 GLY A CA 1
ATOM 672 C C . GLY A 1 90 ? 10.424 -4.339 -11.205 1.00 73.06 90 GLY A C 1
ATOM 673 O O . GLY A 1 90 ? 11.516 -4.866 -11.392 1.00 73.06 90 GLY A O 1
ATOM 674 N N . GLN A 1 91 ? 10.290 -3.293 -10.385 1.00 79.44 91 GLN A N 1
ATOM 675 C CA . GLN A 1 91 ? 11.393 -2.785 -9.558 1.00 79.44 91 GLN A CA 1
ATOM 676 C C . GLN A 1 91 ? 11.640 -3.710 -8.358 1.00 79.44 91 GLN A C 1
ATOM 678 O O . GLN A 1 91 ? 10.702 -4.079 -7.655 1.00 79.44 91 GLN A O 1
ATOM 683 N N . GLY A 1 92 ? 12.911 -4.031 -8.097 1.00 82.31 92 GLY A N 1
ATOM 684 C CA . GLY A 1 92 ? 13.347 -4.888 -6.984 1.00 82.31 92 GLY A CA 1
ATOM 685 C C . GLY A 1 92 ? 13.672 -4.149 -5.677 1.00 82.31 92 GLY A C 1
ATOM 686 O O . GLY A 1 92 ? 14.337 -4.707 -4.811 1.00 82.31 92 GLY A O 1
ATOM 687 N N . ASP A 1 93 ? 13.283 -2.877 -5.537 1.00 86.50 93 ASP A N 1
ATOM 688 C CA . ASP A 1 93 ? 13.467 -2.109 -4.294 1.00 86.50 93 ASP A CA 1
ATOM 689 C C . ASP A 1 93 ? 12.530 -2.644 -3.188 1.00 86.50 93 ASP A C 1
ATOM 691 O O . ASP A 1 93 ? 11.336 -2.789 -3.454 1.00 86.50 93 ASP A O 1
ATOM 695 N N . PRO A 1 94 ? 12.997 -2.907 -1.949 1.00 89.88 94 PRO A N 1
ATOM 696 C CA . PRO A 1 94 ? 12.150 -3.550 -0.941 1.00 89.88 94 PRO A CA 1
ATOM 697 C C . PRO A 1 94 ? 10.865 -2.768 -0.604 1.00 89.88 94 PRO A C 1
ATOM 699 O O . PRO A 1 94 ? 9.792 -3.359 -0.706 1.00 89.88 94 PRO A O 1
ATOM 702 N N . PRO A 1 95 ? 10.889 -1.443 -0.334 1.00 91.19 95 PRO A N 1
ATOM 703 C CA . PRO A 1 95 ? 9.654 -0.669 -0.168 1.00 91.19 95 PRO A CA 1
ATOM 704 C C . PRO A 1 95 ? 8.691 -0.736 -1.361 1.00 91.19 95 PRO A C 1
ATOM 706 O O . PRO A 1 95 ? 7.477 -0.684 -1.169 1.00 91.19 95 PRO A O 1
ATOM 709 N N . TRP A 1 96 ? 9.209 -0.843 -2.588 1.00 91.25 96 TRP A N 1
ATOM 710 C CA . TRP A 1 96 ? 8.389 -1.037 -3.784 1.00 91.25 96 TRP A CA 1
ATOM 711 C C . TRP A 1 96 ? 7.700 -2.406 -3.782 1.00 91.25 96 TRP A C 1
ATOM 713 O O . TRP A 1 96 ? 6.483 -2.485 -3.945 1.00 91.25 96 TRP A O 1
ATOM 723 N N . LEU A 1 97 ? 8.457 -3.479 -3.542 1.00 93.38 97 LEU A N 1
ATOM 724 C CA . LEU A 1 97 ? 7.936 -4.848 -3.479 1.00 93.38 97 LEU A CA 1
ATOM 725 C C . LEU A 1 97 ? 6.910 -5.025 -2.353 1.00 93.38 97 LEU A C 1
ATOM 727 O O . LEU A 1 97 ? 5.863 -5.633 -2.565 1.00 93.38 97 LEU A O 1
ATOM 731 N N . GLU A 1 98 ? 7.161 -4.430 -1.190 1.00 95.44 98 GLU A N 1
ATOM 732 C CA . GLU A 1 98 ? 6.211 -4.381 -0.077 1.00 95.44 98 GLU A CA 1
ATOM 733 C C . GLU A 1 98 ? 4.896 -3.696 -0.472 1.00 95.44 98 GLU A C 1
ATOM 735 O O . GLU A 1 98 ? 3.813 -4.175 -0.136 1.00 95.44 98 GLU A O 1
ATOM 740 N N . GLY A 1 99 ? 4.977 -2.586 -1.213 1.00 94.56 99 GLY A N 1
ATOM 741 C CA . GLY A 1 99 ? 3.803 -1.878 -1.717 1.00 94.56 99 GLY A CA 1
ATOM 742 C C . GLY A 1 99 ? 2.986 -2.739 -2.671 1.00 94.56 99 GLY A C 1
ATOM 743 O O . GLY A 1 99 ? 1.771 -2.845 -2.519 1.00 94.56 99 GLY A O 1
ATOM 744 N N . ARG A 1 100 ? 3.656 -3.426 -3.603 1.00 96.06 100 ARG A N 1
ATOM 745 C CA . ARG A 1 100 ? 2.994 -4.376 -4.506 1.00 96.06 100 ARG A CA 1
ATOM 746 C C . ARG A 1 100 ? 2.336 -5.522 -3.739 1.00 96.06 100 ARG A C 1
ATOM 748 O O . ARG A 1 100 ? 1.185 -5.841 -4.014 1.00 96.06 100 ARG A O 1
ATOM 755 N N . LEU A 1 101 ? 3.018 -6.116 -2.757 1.00 97.75 101 LEU A N 1
ATOM 756 C CA . LEU A 1 101 ? 2.439 -7.185 -1.937 1.00 97.75 101 LEU A CA 1
ATOM 757 C C . LEU A 1 101 ? 1.171 -6.709 -1.220 1.00 97.75 101 LEU A C 1
ATOM 759 O O . LEU A 1 101 ? 0.166 -7.418 -1.212 1.00 97.75 101 LEU A O 1
ATOM 763 N N . TRP A 1 102 ? 1.202 -5.499 -0.658 1.00 97.75 102 TRP A N 1
ATOM 764 C CA . TRP A 1 102 ? 0.019 -4.905 -0.047 1.00 97.75 102 TRP A CA 1
ATOM 765 C C . TRP A 1 102 ? -1.111 -4.721 -1.068 1.00 97.75 102 TRP A C 1
ATOM 767 O O . TRP A 1 102 ? -2.243 -5.071 -0.759 1.00 97.75 102 TRP A O 1
ATOM 777 N N . GLY A 1 103 ? -0.821 -4.274 -2.294 1.00 96.88 103 GLY A N 1
ATOM 778 C CA . GLY A 1 103 ? -1.834 -4.155 -3.351 1.00 96.88 103 GLY A CA 1
ATOM 779 C C . GLY A 1 103 ? -2.499 -5.495 -3.687 1.00 96.88 103 GLY A C 1
ATOM 780 O O . GLY A 1 103 ? -3.719 -5.569 -3.773 1.00 96.88 103 GLY A O 1
ATOM 781 N N . VAL A 1 104 ? -1.718 -6.580 -3.791 1.00 97.94 104 VAL A N 1
ATOM 782 C CA . VAL A 1 104 ? -2.263 -7.939 -3.988 1.00 97.94 104 VAL A CA 1
ATOM 783 C C . VAL A 1 104 ? -3.169 -8.342 -2.823 1.00 97.94 104 VAL A C 1
ATOM 785 O O . VAL A 1 104 ? -4.277 -8.826 -3.041 1.00 97.94 104 VAL A O 1
ATOM 788 N N . ALA A 1 105 ? -2.707 -8.139 -1.589 1.00 98.31 105 ALA A N 1
ATOM 789 C CA . ALA A 1 105 ? -3.473 -8.494 -0.402 1.00 98.31 105 ALA A CA 1
ATOM 790 C C . ALA A 1 105 ? -4.768 -7.680 -0.273 1.00 98.31 105 ALA A C 1
ATOM 792 O O . ALA A 1 105 ? -5.789 -8.237 0.118 1.00 98.31 105 ALA A O 1
ATOM 793 N N . GLU A 1 106 ? -4.730 -6.385 -0.595 1.00 98.12 106 GLU A N 1
ATOM 794 C CA . GLU A 1 106 ? -5.893 -5.495 -0.557 1.00 98.12 106 GLU A CA 1
ATOM 795 C C . GLU A 1 106 ? -6.952 -5.916 -1.566 1.00 98.12 106 GLU A C 1
ATOM 797 O O . GLU A 1 106 ? -8.117 -6.010 -1.201 1.00 98.12 106 GLU A O 1
ATOM 802 N N . ASP A 1 107 ? -6.558 -6.264 -2.789 1.00 97.75 107 ASP A N 1
ATOM 803 C CA . ASP A 1 107 ? -7.516 -6.698 -3.803 1.00 97.75 107 ASP A CA 1
ATOM 804 C C . ASP A 1 107 ? -8.191 -8.036 -3.448 1.00 97.75 107 ASP A C 1
ATOM 806 O O . ASP A 1 107 ? -9.400 -8.198 -3.620 1.00 97.75 107 ASP A O 1
ATOM 810 N N . ILE A 1 108 ? -7.438 -8.976 -2.859 1.00 97.69 108 ILE A N 1
ATOM 811 C CA . ILE A 1 108 ? -7.998 -10.221 -2.300 1.00 97.69 108 ILE A CA 1
ATOM 812 C C . ILE A 1 108 ? -8.970 -9.902 -1.156 1.00 97.69 108 ILE A C 1
ATOM 814 O O . ILE A 1 108 ? -10.078 -10.440 -1.114 1.00 97.69 108 ILE A O 1
ATOM 818 N N . ALA A 1 109 ? -8.572 -9.030 -0.226 1.00 97.38 109 ALA A N 1
ATOM 819 C CA . ALA A 1 109 ? -9.396 -8.645 0.914 1.00 97.38 109 ALA A CA 1
ATOM 820 C C . ALA A 1 109 ? -10.677 -7.912 0.490 1.00 97.38 109 ALA A C 1
ATOM 822 O O . ALA A 1 109 ? -11.713 -8.116 1.111 1.00 97.38 109 ALA A O 1
ATOM 823 N N . GLU A 1 110 ? -10.634 -7.098 -0.564 1.00 95.56 110 GLU A N 1
ATOM 824 C CA . GLU A 1 110 ? -11.817 -6.440 -1.126 1.00 95.56 110 GLU A CA 1
ATOM 825 C C . GLU A 1 110 ? -12.744 -7.453 -1.809 1.00 95.56 110 GLU A C 1
ATOM 827 O O . GLU A 1 110 ? -13.953 -7.425 -1.593 1.00 95.56 110 GLU A O 1
ATOM 832 N N . THR A 1 111 ? -12.177 -8.410 -2.551 1.00 94.94 111 THR A N 1
ATOM 833 C CA . THR A 1 111 ? -12.942 -9.437 -3.278 1.00 94.94 111 THR A CA 1
ATOM 834 C C . THR A 1 111 ? -13.671 -10.406 -2.341 1.00 94.94 111 THR A C 1
ATOM 836 O O . THR A 1 111 ? -14.822 -10.764 -2.587 1.00 94.94 111 THR A O 1
ATOM 839 N N . TYR A 1 112 ? -13.018 -10.846 -1.261 1.00 95.69 112 TYR A N 1
ATOM 840 C CA . TYR A 1 112 ? -13.548 -11.883 -0.360 1.00 95.69 112 TYR A CA 1
ATOM 841 C C . TYR A 1 112 ? -13.934 -11.358 1.032 1.00 95.69 112 TYR A C 1
ATOM 843 O O . TYR A 1 112 ? -14.386 -12.127 1.888 1.00 95.69 112 TYR A O 1
ATOM 851 N N . GLY A 1 113 ? -13.771 -10.058 1.282 1.00 94.12 113 GLY A N 1
ATOM 852 C CA . GLY A 1 113 ? -14.108 -9.411 2.547 1.00 94.12 113 GLY A CA 1
ATOM 853 C C . GLY A 1 113 ? -13.456 -10.091 3.751 1.00 94.12 113 GLY A C 1
ATOM 854 O O . GLY A 1 113 ? -12.304 -10.528 3.722 1.00 94.12 113 GLY A O 1
ATOM 855 N N . SER A 1 114 ? -14.235 -10.255 4.821 1.00 93.88 114 SER A N 1
ATOM 856 C CA . SER A 1 114 ? -13.785 -10.903 6.058 1.00 93.88 114 SER A CA 1
ATOM 857 C C . SER A 1 114 ? -13.449 -12.393 5.912 1.00 93.88 114 SER A C 1
ATOM 859 O O . SER A 1 114 ? -12.938 -12.986 6.862 1.00 93.88 114 SER A O 1
ATOM 861 N N . ALA A 1 115 ? -13.760 -13.028 4.775 1.00 95.88 115 ALA A N 1
ATOM 862 C CA . ALA A 1 115 ? -13.384 -14.418 4.526 1.00 95.88 115 ALA A CA 1
ATOM 863 C C . ALA A 1 115 ? -11.906 -14.565 4.123 1.00 95.88 115 ALA A C 1
ATOM 865 O O . ALA A 1 115 ? -11.346 -15.655 4.294 1.00 95.88 115 ALA A O 1
ATOM 866 N N . ALA A 1 116 ? -11.278 -13.494 3.621 1.00 97.12 116 ALA A N 1
ATOM 867 C CA . ALA A 1 116 ? -9.848 -13.457 3.339 1.00 97.12 116 ALA A CA 1
ATOM 868 C C . ALA A 1 116 ? -9.032 -13.423 4.636 1.00 97.12 116 ALA A C 1
ATOM 870 O O . ALA A 1 116 ? -9.304 -12.655 5.563 1.00 97.12 116 ALA A O 1
ATOM 871 N N . ARG A 1 117 ? -7.986 -14.242 4.693 1.00 97.75 117 ARG A N 1
ATOM 872 C CA . ARG A 1 117 ? -7.059 -14.322 5.825 1.00 97.75 117 ARG A CA 1
ATOM 873 C C . ARG A 1 117 ? -6.211 -13.069 5.949 1.00 97.75 117 ARG A C 1
ATOM 875 O O . ARG A 1 117 ? -5.912 -12.650 7.066 1.00 97.75 117 ARG A O 1
ATOM 882 N N . CYS A 1 118 ? -5.867 -12.440 4.828 1.00 97.31 118 CYS A N 1
ATOM 883 C CA . CYS A 1 118 ? -5.126 -11.183 4.822 1.00 97.31 118 CYS A CA 1
ATOM 884 C C . CYS A 1 118 ? -5.948 -9.970 5.309 1.00 97.31 118 CYS A C 1
ATOM 886 O O . CYS A 1 118 ? -5.350 -8.967 5.709 1.00 97.31 118 CYS A O 1
ATOM 888 N N . HIS A 1 119 ? -7.289 -10.045 5.333 1.00 97.62 119 HIS A N 1
ATOM 889 C CA . HIS A 1 119 ? -8.171 -8.892 5.569 1.00 97.62 119 HIS A CA 1
ATOM 890 C C . HIS A 1 119 ? -7.852 -8.099 6.854 1.00 97.62 119 HIS A C 1
ATOM 892 O O . HIS A 1 119 ? -7.703 -6.878 6.768 1.00 97.62 119 HIS A O 1
ATOM 898 N N . PRO A 1 120 ? -7.674 -8.714 8.045 1.00 96.56 120 PRO A N 1
ATOM 899 C CA . PRO A 1 120 ? -7.376 -7.956 9.265 1.00 96.56 120 PRO A CA 1
ATOM 900 C C . PRO A 1 120 ? -6.058 -7.172 9.195 1.00 96.56 120 PRO A C 1
ATOM 902 O O . PRO A 1 120 ? -5.970 -6.072 9.744 1.00 96.56 120 PRO A O 1
ATOM 905 N N . VAL A 1 121 ? -5.046 -7.722 8.516 1.00 96.06 121 VAL A N 1
ATOM 906 C CA . VAL A 1 121 ? -3.734 -7.078 8.352 1.00 96.06 121 VAL A CA 1
ATOM 907 C C . VAL A 1 121 ? -3.830 -5.921 7.364 1.00 96.06 121 VAL A C 1
ATOM 909 O O . VAL A 1 121 ? -3.348 -4.832 7.666 1.00 96.06 121 VAL A O 1
ATOM 912 N N . VAL A 1 122 ? -4.514 -6.110 6.231 1.00 96.12 122 VAL A N 1
ATOM 913 C CA . VAL A 1 122 ? -4.790 -5.031 5.264 1.00 96.12 122 VAL A CA 1
ATOM 914 C C . VAL A 1 122 ? -5.509 -3.869 5.950 1.00 96.12 122 VAL A C 1
ATOM 916 O O . VAL A 1 122 ? -5.096 -2.719 5.826 1.00 96.12 122 VAL A O 1
ATOM 919 N N . GLU A 1 123 ? -6.521 -4.165 6.762 1.00 94.56 123 GLU A N 1
ATOM 920 C CA . GLU A 1 123 ? -7.279 -3.161 7.509 1.00 94.56 123 GLU A CA 1
ATOM 921 C C . GLU A 1 123 ? -6.464 -2.450 8.604 1.00 94.56 123 GLU A C 1
ATOM 923 O O . GLU A 1 123 ? -6.744 -1.303 8.977 1.00 94.56 123 GLU A O 1
ATOM 928 N N . ALA A 1 124 ? -5.449 -3.113 9.160 1.00 92.69 124 ALA A N 1
ATOM 929 C CA . ALA A 1 124 ? -4.505 -2.492 10.083 1.00 92.69 124 ALA A CA 1
ATOM 930 C C . ALA A 1 124 ? -3.505 -1.584 9.348 1.00 92.69 124 ALA A C 1
ATOM 932 O O . ALA A 1 124 ? -3.238 -0.480 9.828 1.00 92.69 124 ALA A O 1
ATOM 933 N N . LEU A 1 125 ? -3.006 -2.011 8.183 1.00 91.56 125 LEU A N 1
ATOM 934 C CA . LEU A 1 125 ? -2.118 -1.230 7.317 1.00 91.56 125 LEU A CA 1
ATOM 935 C C . LEU A 1 125 ? -2.816 0.029 6.785 1.00 91.56 125 LEU A C 1
ATOM 937 O O . LEU A 1 125 ? -2.288 1.129 6.938 1.00 91.56 125 LEU A O 1
ATOM 941 N N . ALA A 1 126 ? -4.034 -0.106 6.253 1.00 88.06 126 ALA A N 1
ATOM 942 C CA . ALA A 1 126 ? -4.817 1.006 5.710 1.00 88.06 126 ALA A CA 1
ATOM 943 C C . ALA A 1 126 ? -5.131 2.082 6.763 1.00 88.06 126 ALA A C 1
ATOM 945 O O . ALA A 1 126 ? -5.120 3.275 6.466 1.00 88.06 126 ALA A O 1
ATOM 946 N N . ARG A 1 127 ? -5.350 1.675 8.022 1.00 86.56 127 ARG A N 1
ATOM 947 C CA . ARG A 1 127 ? -5.557 2.599 9.151 1.00 86.56 127 ARG A CA 1
ATOM 948 C C . ARG A 1 127 ? -4.260 3.094 9.797 1.00 86.56 127 ARG A C 1
ATOM 950 O O . ARG A 1 127 ? -4.324 3.786 10.809 1.00 86.56 127 ARG A O 1
ATOM 957 N N . GLY A 1 128 ? -3.093 2.712 9.278 1.00 83.06 128 GLY A N 1
ATOM 958 C CA . GLY A 1 128 ? -1.793 3.075 9.848 1.00 83.06 128 GLY A CA 1
ATOM 959 C C . GLY A 1 128 ? -1.510 2.469 11.230 1.00 83.06 128 GLY A C 1
ATOM 960 O O . GLY A 1 128 ? -0.572 2.895 11.901 1.00 83.06 128 GLY A O 1
ATOM 961 N N . ARG A 1 129 ? -2.300 1.475 11.662 1.00 84.81 129 ARG A N 1
ATOM 962 C CA . ARG A 1 129 ? -2.117 0.748 12.934 1.00 84.81 129 ARG A CA 1
ATOM 963 C C . ARG A 1 129 ? -1.005 -0.296 12.858 1.00 84.81 129 ARG A C 1
ATOM 965 O O . ARG A 1 129 ? -0.519 -0.749 13.887 1.00 84.81 129 ARG A O 1
ATOM 972 N N . GLN A 1 130 ? -0.621 -0.685 11.647 1.00 88.25 130 GLN A N 1
ATOM 973 C CA . GLN A 1 130 ? 0.489 -1.588 11.377 1.00 88.25 130 GLN A CA 1
ATOM 974 C C . GLN A 1 130 ? 1.380 -0.990 10.287 1.00 88.25 130 GLN A C 1
ATOM 976 O O . GLN A 1 130 ? 0.936 -0.180 9.473 1.00 88.25 130 GLN A O 1
ATOM 981 N N . ARG A 1 131 ? 2.655 -1.381 10.280 1.00 88.94 131 ARG A N 1
ATOM 982 C CA . ARG A 1 131 ? 3.659 -0.962 9.295 1.00 88.94 131 ARG A CA 1
ATOM 983 C C . ARG A 1 131 ? 4.249 -2.183 8.610 1.00 88.94 131 ARG A C 1
ATOM 985 O O . ARG A 1 131 ? 4.408 -3.213 9.257 1.00 88.94 131 ARG A O 1
ATOM 992 N N . LEU A 1 132 ? 4.637 -2.054 7.346 1.00 90.38 132 LEU A N 1
ATOM 993 C CA . LEU A 1 132 ? 5.415 -3.086 6.660 1.00 90.38 132 LEU A CA 1
ATOM 994 C C . LEU A 1 132 ? 6.873 -3.016 7.132 1.00 90.38 132 LEU A C 1
ATOM 996 O O . LEU A 1 132 ? 7.664 -2.208 6.653 1.00 90.38 132 LEU A O 1
ATOM 1000 N N . THR A 1 133 ? 7.174 -3.809 8.158 1.00 90.94 133 THR A N 1
ATOM 1001 C CA . THR A 1 133 ? 8.527 -4.233 8.543 1.00 90.94 133 THR A CA 1
ATOM 1002 C C . THR A 1 133 ? 8.821 -5.577 7.870 1.00 90.94 133 THR A C 1
ATOM 1004 O O . THR A 1 133 ? 7.865 -6.222 7.435 1.00 90.94 133 THR A O 1
ATOM 1007 N N . PRO A 1 134 ? 10.077 -6.051 7.804 1.00 91.19 134 PRO A N 1
ATOM 1008 C CA . PRO A 1 134 ? 10.383 -7.369 7.242 1.00 91.19 134 PRO A CA 1
ATOM 1009 C C . PRO A 1 134 ? 9.511 -8.492 7.827 1.00 91.19 134 PRO A C 1
ATOM 1011 O O . PRO A 1 134 ? 8.922 -9.273 7.087 1.00 91.19 134 PRO A O 1
ATOM 1014 N N . GLU A 1 135 ? 9.313 -8.495 9.146 1.00 93.56 135 GLU A N 1
ATOM 1015 C CA . GLU A 1 135 ? 8.509 -9.500 9.848 1.00 93.56 135 GLU A CA 1
ATOM 1016 C C . GLU A 1 135 ? 7.026 -9.414 9.463 1.00 93.56 135 GLU A C 1
ATOM 1018 O O . GLU A 1 135 ? 6.369 -10.430 9.234 1.00 93.56 135 GLU A O 1
ATOM 1023 N N . ASN A 1 136 ? 6.488 -8.194 9.365 1.00 94.75 136 ASN A N 1
ATOM 1024 C CA . ASN A 1 136 ? 5.100 -7.974 8.963 1.00 94.75 136 ASN A CA 1
ATOM 1025 C C . ASN A 1 136 ? 4.877 -8.277 7.475 1.00 94.75 136 ASN A C 1
ATOM 1027 O O . ASN A 1 136 ? 3.802 -8.746 7.105 1.00 94.75 136 ASN A O 1
ATOM 1031 N N . THR A 1 137 ? 5.883 -8.042 6.633 1.00 96.06 137 THR A N 1
ATOM 1032 C CA . THR A 1 137 ? 5.883 -8.413 5.215 1.00 96.06 137 THR A CA 1
ATOM 1033 C C . THR A 1 137 ? 5.845 -9.931 5.065 1.00 96.06 137 THR A C 1
ATOM 1035 O O . THR A 1 137 ? 4.995 -10.445 4.340 1.00 96.06 137 THR A O 1
ATOM 1038 N N . ASP A 1 138 ? 6.676 -10.667 5.804 1.00 96.50 138 ASP A N 1
ATOM 1039 C CA . ASP A 1 138 ? 6.663 -12.133 5.793 1.00 96.50 138 ASP A CA 1
ATOM 1040 C C . ASP A 1 138 ? 5.358 -12.713 6.354 1.00 96.50 138 ASP A C 1
ATOM 1042 O O . ASP A 1 138 ? 4.830 -13.697 5.830 1.00 96.50 138 ASP A O 1
ATOM 1046 N N . ALA A 1 139 ? 4.790 -12.093 7.391 1.00 97.25 139 ALA A N 1
ATOM 1047 C CA . ALA A 1 139 ? 3.474 -12.471 7.895 1.00 97.25 139 ALA A CA 1
ATOM 1048 C C . ALA A 1 139 ? 2.382 -12.266 6.831 1.00 97.25 139 ALA A C 1
ATOM 1050 O O . ALA A 1 139 ? 1.550 -13.151 6.625 1.00 97.25 139 ALA A O 1
ATOM 1051 N N . LEU A 1 140 ? 2.408 -11.135 6.116 1.00 98.12 140 LEU A N 1
ATOM 1052 C CA . LEU A 1 140 ? 1.467 -10.853 5.034 1.00 98.12 140 LEU A CA 1
ATOM 1053 C C . LEU A 1 140 ? 1.617 -11.848 3.873 1.00 98.12 140 LEU A C 1
ATOM 1055 O O . LEU A 1 140 ? 0.603 -12.331 3.373 1.00 98.12 140 LEU A O 1
ATOM 1059 N N . ARG A 1 141 ? 2.852 -12.215 3.496 1.00 98.06 141 ARG A N 1
ATOM 1060 C CA . ARG A 1 141 ? 3.135 -13.249 2.480 1.00 98.06 141 ARG A CA 1
ATOM 1061 C C . ARG A 1 141 ? 2.421 -14.561 2.798 1.00 98.06 141 ARG A C 1
ATOM 1063 O O . ARG A 1 141 ? 1.684 -15.074 1.963 1.00 98.06 141 ARG A O 1
ATOM 1070 N N . ARG A 1 142 ? 2.558 -15.054 4.032 1.00 98.25 142 ARG A N 1
ATOM 1071 C CA . ARG A 1 142 ? 1.930 -16.314 4.474 1.00 98.25 142 ARG A CA 1
ATOM 1072 C C . ARG A 1 142 ? 0.402 -16.277 4.395 1.00 98.25 142 ARG A C 1
ATOM 1074 O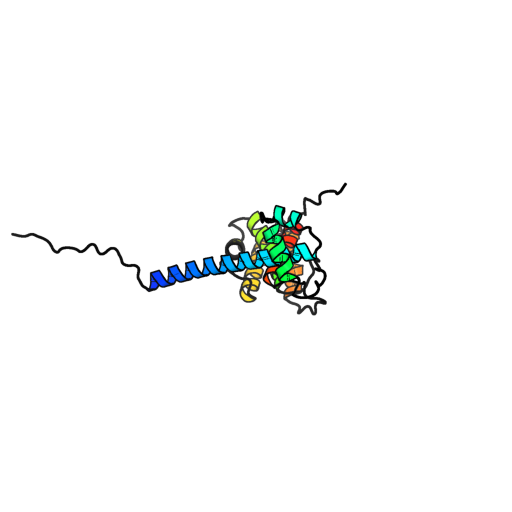 O . ARG A 1 142 ? -0.211 -17.266 4.003 1.00 98.25 142 ARG A O 1
ATOM 1081 N N . LEU A 1 143 ? -0.212 -15.150 4.761 1.00 98.50 143 LEU A N 1
ATOM 1082 C CA . LEU A 1 143 ? -1.669 -14.981 4.691 1.00 98.50 143 LEU A CA 1
ATOM 1083 C C . LEU A 1 143 ? -2.158 -14.950 3.240 1.00 98.50 143 LEU A C 1
ATOM 1085 O O . LEU A 1 143 ? -3.127 -15.628 2.908 1.00 98.50 143 LEU A O 1
ATOM 1089 N N . VAL A 1 144 ? -1.453 -14.222 2.369 1.00 98.38 144 VAL A N 1
ATOM 1090 C CA . VAL A 1 144 ? -1.752 -14.193 0.931 1.00 98.38 144 VAL A CA 1
ATOM 1091 C C . VAL A 1 144 ? -1.606 -15.588 0.323 1.00 98.38 144 VAL A C 1
ATOM 1093 O O . VAL A 1 144 ? -2.487 -16.019 -0.409 1.00 98.38 144 VAL A O 1
ATOM 1096 N N . GLU A 1 145 ? -0.563 -16.348 0.661 1.00 98.38 145 GLU A N 1
ATOM 1097 C CA . GLU A 1 145 ? -0.406 -17.736 0.202 1.00 98.38 145 GLU A CA 1
ATOM 1098 C C . GLU A 1 145 ? -1.539 -18.661 0.656 1.00 98.38 145 GLU A C 1
ATOM 1100 O O . GLU A 1 145 ? -1.915 -19.584 -0.073 1.00 98.38 145 GLU A O 1
ATOM 1105 N N . GLU A 1 146 ? -2.069 -18.468 1.865 1.00 98.00 146 GLU A N 1
ATOM 1106 C CA . GLU A 1 146 ? -3.239 -19.209 2.337 1.00 98.00 146 GLU A CA 1
ATOM 1107 C C . GLU A 1 146 ? -4.475 -18.876 1.495 1.00 98.00 146 GLU A C 1
ATOM 1109 O O . GLU A 1 146 ? -5.135 -19.793 1.002 1.00 98.00 146 GLU A O 1
ATOM 1114 N N . ASP A 1 147 ? -4.744 -17.591 1.257 1.00 98.12 147 ASP A N 1
ATOM 1115 C CA . ASP A 1 147 ? -5.869 -17.150 0.428 1.00 98.12 147 ASP A CA 1
ATOM 1116 C C . ASP A 1 147 ? -5.725 -17.631 -1.029 1.00 98.12 147 ASP A C 1
ATOM 1118 O O . ASP A 1 147 ? -6.660 -18.199 -1.595 1.00 98.12 147 ASP A O 1
ATOM 1122 N N . LEU A 1 148 ? -4.532 -17.519 -1.620 1.00 97.81 148 LEU A N 1
ATOM 1123 C CA . LEU A 1 148 ? -4.240 -18.007 -2.972 1.00 97.81 148 LEU A CA 1
ATOM 1124 C C . LEU A 1 148 ? -4.446 -19.522 -3.103 1.00 97.81 148 LEU A C 1
ATOM 1126 O O . LEU A 1 148 ? -4.899 -19.997 -4.146 1.00 97.81 148 LEU A O 1
ATOM 1130 N N . ARG A 1 149 ? -4.086 -20.308 -2.079 1.00 97.06 149 ARG A N 1
ATOM 1131 C CA . ARG A 1 149 ? -4.349 -21.759 -2.062 1.00 97.06 149 ARG A CA 1
ATOM 1132 C C . ARG A 1 149 ? -5.834 -22.063 -1.909 1.00 97.06 149 ARG A C 1
ATOM 1134 O O . ARG A 1 149 ? -6.316 -23.008 -2.521 1.00 97.06 149 ARG A O 1
ATOM 1141 N N . ARG A 1 150 ? -6.544 -21.278 -1.102 1.00 96.69 150 ARG A N 1
ATOM 1142 C CA . ARG A 1 150 ? -7.962 -21.482 -0.808 1.00 96.69 150 ARG A CA 1
ATOM 1143 C C . ARG A 1 150 ? -8.865 -21.200 -2.006 1.00 96.69 150 ARG A C 1
ATOM 1145 O O . ARG A 1 150 ? -9.787 -21.972 -2.246 1.00 96.69 150 ARG A O 1
ATOM 1152 N N . TYR A 1 151 ? -8.622 -20.102 -2.718 1.00 93.81 151 TYR A N 1
ATOM 1153 C CA . TYR A 1 151 ? -9.491 -19.647 -3.812 1.00 93.81 151 TYR A CA 1
ATOM 1154 C C . TYR A 1 151 ? -9.015 -20.094 -5.204 1.00 93.81 151 TYR A C 1
ATOM 1156 O O . TYR A 1 151 ? -9.755 -19.953 -6.177 1.00 93.81 151 TYR A O 1
ATOM 1164 N N . GLY A 1 152 ? -7.817 -20.684 -5.297 1.00 90.69 152 GLY A N 1
ATOM 1165 C CA . GLY A 1 152 ? -7.345 -21.394 -6.486 1.00 90.69 152 GLY A CA 1
ATOM 1166 C C . GLY A 1 152 ? -7.365 -20.539 -7.755 1.00 90.69 152 GLY A C 1
ATOM 1167 O O . GLY A 1 152 ? -6.812 -19.438 -7.782 1.00 90.69 152 GLY A O 1
ATOM 1168 N N . ASP A 1 153 ? -8.008 -21.056 -8.802 1.00 87.44 153 ASP A N 1
ATOM 1169 C CA . ASP A 1 153 ? -8.031 -20.451 -10.141 1.00 87.44 153 ASP A CA 1
ATOM 1170 C C . ASP A 1 153 ? -8.726 -19.083 -10.183 1.00 87.44 153 ASP A C 1
ATOM 1172 O O . ASP A 1 153 ? -8.386 -18.248 -11.023 1.00 87.44 153 ASP A O 1
ATOM 1176 N N . GLY A 1 154 ? -9.622 -18.796 -9.229 1.00 87.69 154 GLY A N 1
ATOM 1177 C CA . GLY A 1 154 ? -10.251 -17.478 -9.085 1.00 87.69 154 GLY A CA 1
ATOM 1178 C C . GLY A 1 154 ? -9.264 -16.350 -8.758 1.00 87.69 154 GLY A C 1
ATOM 1179 O O . GLY A 1 154 ? -9.627 -15.181 -8.828 1.00 87.69 154 GLY A O 1
ATOM 1180 N N . LEU A 1 155 ? -8.015 -16.688 -8.419 1.00 93.94 155 LEU A N 1
ATOM 1181 C CA . LEU A 1 155 ? -6.933 -15.758 -8.098 1.00 93.94 155 LEU A CA 1
ATOM 1182 C C . LEU A 1 155 ? -5.690 -15.968 -8.982 1.00 93.94 155 LEU A C 1
ATOM 1184 O O . LEU A 1 155 ? -4.569 -15.682 -8.559 1.00 93.94 155 LEU A O 1
ATOM 1188 N N . ALA A 1 156 ? -5.845 -16.465 -10.215 1.00 92.12 156 ALA A N 1
ATOM 1189 C CA . ALA A 1 156 ? -4.712 -16.736 -11.108 1.00 92.12 156 ALA A CA 1
ATOM 1190 C C . ALA A 1 156 ? -3.822 -15.498 -11.366 1.00 92.12 156 ALA A C 1
ATOM 1192 O O . ALA A 1 156 ? -2.592 -15.594 -11.325 1.00 92.12 156 ALA A O 1
ATOM 1193 N N . ALA A 1 157 ? -4.424 -14.319 -11.571 1.00 93.06 157 ALA A N 1
ATOM 1194 C CA . ALA A 1 157 ? -3.688 -13.065 -11.757 1.00 93.06 157 ALA A CA 1
ATOM 1195 C C . ALA A 1 157 ? -2.930 -12.641 -10.484 1.00 93.06 157 ALA A C 1
ATOM 1197 O O . ALA A 1 157 ? -1.761 -12.247 -10.553 1.00 93.06 157 ALA A O 1
ATOM 1198 N N . HIS A 1 158 ? -3.561 -12.779 -9.315 1.00 96.31 158 HIS A N 1
ATOM 1199 C CA . HIS A 1 158 ? -2.949 -12.501 -8.014 1.00 96.31 158 HIS A CA 1
ATOM 1200 C C . HIS A 1 158 ? -1.802 -13.456 -7.718 1.00 96.31 158 HIS A C 1
ATOM 1202 O O . HIS A 1 158 ? -0.768 -13.012 -7.229 1.00 96.31 158 HIS A O 1
ATOM 1208 N N . ARG A 1 159 ? -1.942 -14.739 -8.070 1.00 97.06 159 ARG A N 1
ATOM 1209 C CA . ARG A 1 159 ? -0.876 -15.739 -7.958 1.00 97.06 159 ARG A CA 1
ATOM 1210 C C . ARG A 1 159 ? 0.333 -15.352 -8.801 1.00 97.06 159 ARG A C 1
ATOM 1212 O O . ARG A 1 159 ? 1.435 -15.288 -8.274 1.00 97.06 159 ARG A O 1
ATOM 1219 N N . ALA A 1 160 ? 0.126 -15.008 -10.072 1.00 94.88 160 ALA A N 1
ATOM 1220 C CA . ALA A 1 160 ? 1.217 -14.582 -10.946 1.00 94.88 160 ALA A CA 1
ATOM 1221 C C . ALA A 1 160 ? 1.947 -13.336 -10.407 1.00 94.88 160 ALA A C 1
ATOM 1223 O O . ALA A 1 160 ? 3.178 -13.276 -10.432 1.00 94.88 160 ALA A O 1
ATOM 1224 N N . ALA A 1 161 ? 1.201 -12.353 -9.891 1.00 95.56 161 ALA A N 1
ATOM 1225 C CA . ALA A 1 161 ? 1.781 -11.171 -9.258 1.00 95.56 161 ALA A CA 1
ATOM 1226 C C . ALA A 1 161 ? 2.538 -11.522 -7.966 1.00 95.56 161 ALA A C 1
ATOM 1228 O O . ALA A 1 161 ? 3.662 -11.060 -7.774 1.00 95.56 161 ALA A O 1
ATOM 1229 N N . TYR A 1 162 ? 1.951 -12.355 -7.105 1.00 97.19 162 TYR A N 1
ATOM 1230 C CA . TYR A 1 162 ? 2.567 -12.815 -5.864 1.00 97.19 162 TYR A CA 1
ATOM 1231 C C . TYR A 1 162 ? 3.882 -13.553 -6.123 1.00 97.19 162 TYR A C 1
ATOM 1233 O O . TYR A 1 162 ? 4.890 -13.225 -5.505 1.00 97.19 162 TYR A O 1
ATOM 1241 N N . ASP A 1 163 ? 3.914 -14.477 -7.083 1.00 95.69 163 ASP A N 1
ATOM 1242 C CA . ASP A 1 163 ? 5.110 -15.258 -7.411 1.00 95.69 163 ASP A CA 1
ATOM 1243 C C . ASP A 1 163 ? 6.235 -14.379 -7.988 1.00 95.69 163 ASP A C 1
ATOM 1245 O O . ASP A 1 163 ? 7.421 -14.642 -7.779 1.00 95.69 163 ASP A O 1
ATOM 1249 N N . GLU A 1 164 ? 5.897 -13.319 -8.729 1.00 94.06 164 GLU A N 1
ATOM 1250 C CA . GLU A 1 164 ? 6.857 -12.300 -9.178 1.00 94.06 164 GLU A CA 1
ATOM 1251 C C . GLU A 1 164 ? 7.462 -11.545 -7.983 1.00 94.06 164 GLU A C 1
ATOM 1253 O O . GLU A 1 164 ? 8.684 -11.442 -7.867 1.00 94.06 164 GLU A O 1
ATOM 1258 N N . ILE A 1 165 ? 6.611 -11.061 -7.075 1.00 94.56 165 ILE A N 1
ATOM 1259 C CA . ILE A 1 165 ? 7.015 -10.276 -5.901 1.00 94.56 165 ILE A CA 1
ATOM 1260 C C . ILE A 1 165 ? 7.827 -11.130 -4.925 1.00 94.56 165 ILE A C 1
ATOM 1262 O O . ILE A 1 165 ? 8.892 -10.707 -4.486 1.00 94.56 165 ILE A O 1
ATOM 1266 N N . SER A 1 166 ? 7.353 -12.337 -4.613 1.00 93.62 166 SER A N 1
ATOM 1267 C CA . SER A 1 166 ? 8.003 -13.278 -3.700 1.00 93.62 166 SER A CA 1
ATOM 1268 C C . SER A 1 166 ? 9.424 -13.585 -4.163 1.00 93.62 166 SER A C 1
ATOM 1270 O O . SER A 1 166 ? 10.368 -13.417 -3.398 1.00 93.62 166 SER A O 1
ATOM 1272 N N . ARG A 1 167 ? 9.603 -13.931 -5.446 1.00 92.81 167 ARG A N 1
ATOM 1273 C CA . ARG A 1 167 ? 10.939 -14.178 -6.013 1.00 92.81 167 ARG A CA 1
ATOM 1274 C C . ARG A 1 167 ? 11.851 -12.957 -5.907 1.00 92.81 167 ARG A C 1
ATOM 1276 O O . ARG A 1 167 ? 13.034 -13.110 -5.619 1.00 92.81 167 ARG A O 1
ATOM 1283 N N . ALA A 1 168 ? 11.319 -11.759 -6.137 1.00 90.62 168 ALA A N 1
ATOM 1284 C CA . ALA A 1 168 ? 12.092 -10.524 -6.040 1.00 90.62 168 ALA A CA 1
ATOM 1285 C C . ALA A 1 168 ? 12.447 -10.142 -4.590 1.00 90.62 168 ALA A C 1
ATOM 1287 O O . ALA A 1 168 ? 13.475 -9.506 -4.377 1.00 90.62 168 ALA A O 1
ATOM 1288 N N . LEU A 1 169 ? 11.626 -10.528 -3.606 1.00 90.06 169 LEU A N 1
ATOM 1289 C CA . LEU A 1 169 ? 11.922 -10.360 -2.178 1.00 90.06 169 LEU A CA 1
ATOM 1290 C C . LEU A 1 169 ? 12.996 -11.346 -1.697 1.00 90.06 169 LEU A C 1
ATOM 1292 O O . LEU A 1 169 ? 13.836 -10.978 -0.880 1.00 90.06 169 LEU A O 1
ATOM 1296 N N . ASP A 1 170 ? 12.983 -12.575 -2.215 1.00 88.88 170 ASP A N 1
ATOM 1297 C CA . ASP A 1 170 ? 13.911 -13.632 -1.799 1.00 88.88 170 ASP A CA 1
ATOM 1298 C C . ASP A 1 170 ? 15.311 -13.475 -2.428 1.00 88.88 170 ASP A C 1
ATOM 1300 O O . ASP A 1 170 ? 16.310 -13.923 -1.863 1.00 88.88 170 ASP A O 1
ATOM 1304 N N . VAL A 1 171 ? 15.410 -12.824 -3.593 1.00 80.25 171 VAL A N 1
ATOM 1305 C CA . VAL A 1 171 ? 16.684 -12.576 -4.280 1.00 80.25 171 VAL A CA 1
ATOM 1306 C C . VAL A 1 171 ? 17.144 -11.140 -4.024 1.00 80.25 171 VAL A C 1
ATOM 1308 O O . VAL A 1 171 ? 16.466 -10.209 -4.463 1.00 80.25 171 VAL A O 1
ATOM 1311 N N . PRO A 1 172 ? 18.329 -10.917 -3.414 1.00 61.03 172 PRO A N 1
ATOM 1312 C CA . PRO A 1 172 ? 18.914 -9.588 -3.280 1.00 61.03 172 PRO A CA 1
ATOM 1313 C C . PRO A 1 172 ? 19.162 -8.976 -4.663 1.00 61.03 172 PRO A C 1
ATOM 1315 O O . PRO A 1 172 ? 20.189 -9.203 -5.307 1.00 61.03 172 PRO A O 1
ATOM 1318 N N . SER A 1 173 ? 18.194 -8.210 -5.157 1.00 62.00 173 SER A N 1
ATOM 1319 C CA . SER A 1 173 ? 18.286 -7.603 -6.474 1.00 62.00 173 SER A CA 1
ATOM 1320 C C . SER A 1 173 ? 19.247 -6.428 -6.400 1.00 62.00 173 SER A C 1
ATOM 1322 O O . SER A 1 173 ? 18.991 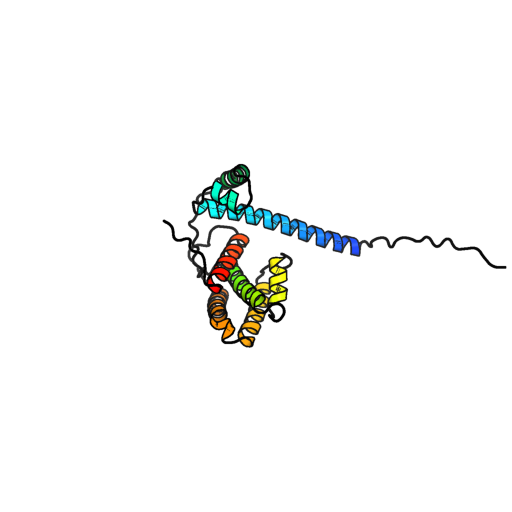-5.412 -5.749 1.00 62.00 173 SER A O 1
ATOM 1324 N N . ARG A 1 174 ? 20.380 -6.555 -7.095 1.00 53.06 174 ARG A N 1
ATOM 1325 C CA . ARG A 1 174 ? 21.321 -5.458 -7.334 1.00 53.06 174 ARG A CA 1
ATOM 1326 C C . ARG A 1 174 ? 20.693 -4.512 -8.369 1.00 53.06 174 ARG A C 1
ATOM 1328 O O . ARG A 1 174 ? 21.108 -4.474 -9.521 1.00 53.06 174 ARG A O 1
ATOM 1335 N N . THR A 1 175 ? 19.615 -3.826 -7.994 1.00 57.62 175 THR A N 1
ATOM 1336 C CA . THR A 1 175 ? 18.802 -3.064 -8.948 1.00 57.62 175 THR A CA 1
ATOM 1337 C C . THR A 1 175 ? 19.469 -1.734 -9.286 1.00 57.62 175 THR A C 1
ATOM 1339 O O . THR A 1 175 ? 19.807 -0.937 -8.407 1.00 57.62 175 THR A O 1
ATOM 1342 N N . ALA A 1 176 ? 19.647 -1.495 -10.585 1.00 54.03 176 ALA A N 1
ATOM 1343 C CA . ALA A 1 176 ? 20.081 -0.230 -11.149 1.00 54.03 176 ALA A CA 1
ATOM 1344 C C . ALA A 1 176 ? 19.006 0.846 -10.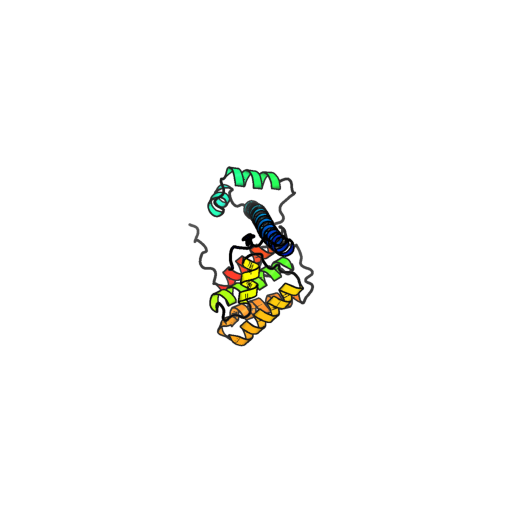912 1.00 54.03 176 ALA A C 1
ATOM 1346 O O . ALA A 1 176 ? 17.975 0.865 -11.572 1.00 54.03 176 ALA A O 1
ATOM 1347 N N . GLY A 1 177 ? 19.270 1.748 -9.963 1.00 57.41 177 GLY A N 1
ATOM 1348 C CA . GLY A 1 177 ? 18.495 2.970 -9.748 1.00 57.41 177 GLY A CA 1
ATOM 1349 C C . GLY A 1 177 ? 17.292 2.807 -8.819 1.00 57.41 177 GLY A C 1
ATOM 1350 O O . GLY A 1 177 ? 16.180 2.572 -9.268 1.00 57.41 177 GLY A O 1
ATOM 1351 N N . THR A 1 178 ? 17.492 3.045 -7.519 1.00 60.53 178 THR A N 1
ATOM 1352 C CA . THR A 1 178 ? 16.393 3.261 -6.564 1.00 60.53 178 THR A CA 1
ATOM 1353 C C . THR A 1 178 ? 15.435 4.331 -7.105 1.00 60.53 178 THR A C 1
ATOM 1355 O O . THR A 1 178 ? 15.920 5.417 -7.468 1.00 60.53 178 THR A O 1
ATOM 1358 N N . PRO A 1 179 ? 14.111 4.069 -7.155 1.00 62.50 179 PRO A N 1
ATOM 1359 C CA . PRO A 1 179 ? 13.143 5.090 -7.532 1.00 62.50 179 PRO A CA 1
ATOM 1360 C C . PRO A 1 179 ? 13.274 6.307 -6.598 1.00 62.50 179 PRO A C 1
ATOM 1362 O O . PRO A 1 179 ? 13.571 6.144 -5.409 1.00 62.50 179 PRO A O 1
ATOM 1365 N N . PRO A 1 180 ? 13.103 7.539 -7.095 1.00 64.19 180 PRO A N 1
ATOM 1366 C CA . PRO A 1 180 ? 13.155 8.722 -6.244 1.00 64.19 180 PRO A CA 1
ATOM 1367 C C . PRO A 1 180 ? 11.953 8.758 -5.281 1.00 64.19 180 PRO A C 1
ATOM 1369 O O . PRO A 1 180 ? 10.898 8.184 -5.547 1.00 64.19 180 PRO A O 1
ATOM 1372 N N . GLY A 1 181 ? 12.118 9.448 -4.151 1.00 71.06 181 GLY A N 1
ATOM 1373 C CA . GLY A 1 181 ? 11.113 9.538 -3.082 1.00 71.06 181 GLY A CA 1
ATOM 1374 C C . GLY A 1 181 ? 11.434 8.650 -1.878 1.00 71.06 181 GLY A C 1
ATOM 1375 O O . GLY A 1 181 ? 12.278 7.756 -1.953 1.00 71.06 181 GLY A O 1
ATOM 1376 N N . SER A 1 182 ? 10.799 8.913 -0.732 1.00 83.69 182 SER A N 1
ATOM 1377 C CA . SER A 1 182 ? 11.007 8.101 0.475 1.00 83.69 182 SER A CA 1
ATOM 1378 C C . SER A 1 182 ? 10.440 6.685 0.313 1.00 83.69 182 SER A C 1
ATOM 1380 O O . SER A 1 182 ? 9.634 6.416 -0.576 1.00 83.69 182 SER A O 1
ATOM 1382 N N . ALA A 1 183 ? 10.815 5.766 1.207 1.00 85.88 183 ALA A N 1
ATOM 1383 C CA . ALA A 1 183 ? 10.251 4.413 1.229 1.00 85.88 183 ALA A CA 1
ATOM 1384 C C . ALA A 1 183 ? 8.708 4.417 1.294 1.00 85.88 183 ALA A C 1
ATOM 1386 O O . ALA A 1 183 ? 8.062 3.581 0.673 1.00 85.88 183 ALA A O 1
ATOM 1387 N N . SER A 1 184 ? 8.111 5.382 2.007 1.00 85.19 184 SER A N 1
ATOM 1388 C CA . SER A 1 184 ? 6.651 5.525 2.104 1.00 85.19 184 SER A CA 1
ATOM 1389 C C . SER A 1 184 ? 6.013 5.884 0.758 1.00 85.19 184 SER A C 1
ATOM 1391 O O . SER A 1 184 ? 5.005 5.293 0.369 1.00 85.19 184 SER A O 1
ATOM 1393 N N . VAL A 1 185 ? 6.651 6.788 0.004 1.00 85.25 185 VAL A N 1
ATOM 1394 C CA . VAL A 1 185 ? 6.227 7.159 -1.354 1.00 85.25 185 VAL A CA 1
ATOM 1395 C C . VAL A 1 185 ? 6.258 5.963 -2.284 1.00 85.25 185 VAL A C 1
ATOM 1397 O O . VAL A 1 185 ? 5.255 5.650 -2.916 1.00 85.25 185 VAL A O 1
ATOM 1400 N N . ARG A 1 186 ? 7.402 5.277 -2.339 1.00 88.69 186 ARG A N 1
ATOM 1401 C CA . ARG A 1 186 ? 7.599 4.142 -3.243 1.00 88.69 186 ARG A CA 1
ATOM 1402 C C . ARG A 1 186 ? 6.596 3.031 -2.969 1.00 88.69 186 ARG A C 1
ATOM 1404 O O . ARG A 1 186 ? 5.974 2.543 -3.903 1.00 88.69 186 ARG A O 1
ATOM 1411 N N . ARG A 1 187 ? 6.368 2.716 -1.693 1.00 91.50 187 ARG A N 1
ATOM 1412 C CA . ARG A 1 187 ? 5.360 1.743 -1.264 1.00 91.50 187 ARG A CA 1
ATOM 1413 C C . ARG A 1 187 ? 3.950 2.140 -1.695 1.00 91.50 187 ARG A C 1
ATOM 1415 O O . ARG A 1 187 ? 3.229 1.314 -2.236 1.00 91.50 187 ARG A O 1
ATOM 1422 N N . THR A 1 188 ? 3.576 3.404 -1.498 1.00 90.38 188 THR A N 1
ATOM 1423 C CA . THR A 1 188 ? 2.241 3.912 -1.860 1.00 90.38 188 THR A CA 1
ATOM 1424 C C . THR A 1 188 ? 2.012 3.891 -3.373 1.00 90.38 188 THR A C 1
ATOM 1426 O O . THR A 1 188 ? 0.945 3.491 -3.830 1.00 90.38 188 THR A O 1
ATOM 1429 N N . LEU A 1 189 ? 3.012 4.290 -4.165 1.00 88.31 189 LEU A N 1
ATOM 1430 C CA . LEU A 1 189 ? 2.928 4.251 -5.627 1.00 88.31 189 LEU A CA 1
ATOM 1431 C C . LEU A 1 189 ? 2.822 2.813 -6.140 1.00 88.31 189 LEU A C 1
ATOM 1433 O O . LEU A 1 189 ? 1.948 2.509 -6.946 1.00 88.31 189 LEU A O 1
ATOM 1437 N N . ALA A 1 190 ? 3.682 1.925 -5.643 1.00 91.81 190 ALA A N 1
ATOM 1438 C CA . ALA A 1 190 ? 3.699 0.526 -6.045 1.00 91.81 190 ALA A CA 1
ATOM 1439 C C . ALA A 1 190 ? 2.401 -0.206 -5.672 1.00 91.81 190 ALA A C 1
ATOM 1441 O O . ALA A 1 190 ? 1.907 -1.013 -6.455 1.00 91.81 190 ALA A O 1
ATOM 1442 N N . HIS A 1 191 ? 1.831 0.117 -4.506 1.00 93.94 191 HIS A N 1
ATOM 1443 C CA . HIS A 1 191 ? 0.518 -0.355 -4.063 1.00 93.94 191 HIS A CA 1
ATOM 1444 C C . HIS A 1 191 ? -0.583 -0.003 -5.063 1.00 93.94 191 HIS A C 1
ATOM 1446 O O . HIS A 1 191 ? -1.279 -0.899 -5.538 1.00 93.94 191 HIS A O 1
ATOM 1452 N N . ARG A 1 192 ? -0.688 1.274 -5.453 1.00 90.94 192 ARG A N 1
ATOM 1453 C CA . ARG A 1 192 ? -1.725 1.726 -6.392 1.00 90.94 192 ARG A CA 1
ATOM 1454 C C . ARG A 1 192 ? -1.548 1.144 -7.788 1.00 90.94 192 ARG A C 1
ATOM 1456 O O . ARG A 1 192 ? -2.491 0.568 -8.312 1.00 90.94 192 ARG A O 1
ATOM 1463 N N . LEU A 1 193 ? -0.331 1.162 -8.330 1.00 90.56 193 LEU A N 1
ATOM 1464 C CA . LEU A 1 193 ? -0.048 0.554 -9.636 1.00 90.56 193 LEU A CA 1
ATOM 1465 C C . LEU A 1 193 ? -0.368 -0.948 -9.669 1.00 90.56 193 LEU A C 1
ATOM 1467 O O . LEU A 1 193 ? -0.793 -1.476 -10.696 1.00 90.56 193 LEU A O 1
ATOM 1471 N N . GLN A 1 194 ? -0.145 -1.658 -8.560 1.00 93.81 194 GLN A N 1
ATOM 1472 C CA . GLN A 1 194 ? -0.464 -3.078 -8.470 1.00 93.81 194 GLN A CA 1
ATOM 1473 C C . GLN A 1 194 ? -1.977 -3.330 -8.418 1.00 93.81 194 GLN A C 1
ATOM 1475 O O . GLN A 1 194 ? -2.428 -4.289 -9.045 1.00 93.81 194 GLN A O 1
ATOM 1480 N N . LEU A 1 195 ? -2.746 -2.487 -7.720 1.00 92.38 195 LEU A N 1
ATOM 1481 C CA . LEU A 1 195 ? -4.212 -2.543 -7.730 1.00 92.38 195 LEU A CA 1
ATOM 1482 C C . LEU A 1 195 ? -4.771 -2.269 -9.125 1.00 92.38 195 LEU A C 1
ATOM 1484 O O . LEU A 1 195 ? -5.558 -3.067 -9.627 1.00 92.38 195 LEU A O 1
ATOM 1488 N N . ASP A 1 196 ? -4.304 -1.206 -9.781 1.00 89.88 196 ASP A N 1
ATOM 1489 C CA . ASP A 1 196 ? -4.748 -0.842 -11.130 1.00 89.88 196 ASP A CA 1
ATOM 1490 C C . ASP A 1 196 ? -4.481 -1.985 -12.125 1.00 89.88 196 ASP A C 1
ATOM 1492 O O . ASP A 1 196 ? -5.337 -2.322 -12.944 1.00 89.88 196 ASP A O 1
ATOM 1496 N N . ARG A 1 197 ? -3.323 -2.655 -12.004 1.00 89.31 197 ARG A N 1
ATOM 1497 C CA . ARG A 1 197 ? -2.985 -3.846 -12.801 1.00 89.31 197 ARG A CA 1
ATOM 1498 C C . ARG A 1 197 ? -3.945 -5.013 -12.560 1.00 89.31 197 ARG A C 1
ATOM 1500 O O . ARG A 1 197 ? -4.279 -5.704 -13.517 1.00 89.31 197 ARG A O 1
ATOM 1507 N N . LEU A 1 198 ? -4.329 -5.283 -11.312 1.00 91.00 198 LEU A N 1
ATOM 1508 C CA . LEU A 1 198 ? -5.218 -6.407 -10.979 1.00 91.00 198 LEU A CA 1
ATOM 1509 C C . LEU A 1 198 ? -6.666 -6.137 -11.396 1.00 91.00 198 LEU A C 1
ATOM 1511 O O . LEU A 1 198 ? -7.357 -7.057 -11.822 1.00 91.00 198 LEU A O 1
ATOM 1515 N N . ARG A 1 199 ? -7.092 -4.873 -11.344 1.00 88.44 199 ARG A N 1
ATOM 1516 C CA . ARG A 1 199 ? -8.447 -4.429 -11.704 1.00 88.44 199 ARG A CA 1
ATOM 1517 C C . ARG A 1 199 ? -8.641 -4.169 -13.195 1.00 88.44 199 ARG A C 1
ATOM 1519 O O . ARG A 1 199 ? -9.734 -3.803 -13.603 1.00 88.44 199 ARG A O 1
ATOM 1526 N N . GLY A 1 200 ? -7.603 -4.368 -14.006 1.00 72.50 200 GLY A N 1
ATOM 1527 C CA . GLY A 1 200 ? -7.697 -4.242 -15.458 1.00 72.50 200 GLY A CA 1
ATOM 1528 C C . GLY A 1 200 ? -7.650 -2.811 -15.995 1.00 72.50 200 GLY A C 1
ATOM 1529 O O . GLY A 1 200 ? -7.978 -2.628 -17.157 1.00 72.50 200 GLY A O 1
ATOM 1530 N N . GLY A 1 201 ? -7.204 -1.823 -15.209 1.00 55.38 201 GLY A N 1
ATOM 1531 C CA . GLY A 1 201 ? -6.873 -0.478 -15.697 1.00 55.38 201 GLY A CA 1
ATOM 1532 C C . GLY A 1 201 ? -7.910 0.190 -16.613 1.00 55.38 201 GLY A C 1
ATOM 1533 O O . GLY A 1 201 ? -7.536 0.653 -17.688 1.00 55.38 201 GLY A O 1
ATOM 1534 N N . ASP A 1 202 ? -9.176 0.280 -16.203 1.00 43.62 202 ASP A N 1
ATOM 1535 C CA . ASP A 1 202 ? -10.167 1.130 -16.880 1.00 43.62 202 ASP A CA 1
ATOM 1536 C C . ASP A 1 202 ? -9.999 2.598 -16.445 1.00 43.62 202 ASP A C 1
ATOM 1538 O O . ASP A 1 202 ? -10.503 3.009 -15.403 1.00 43.62 202 ASP A O 1
ATOM 1542 N N . ASP A 1 203 ? -9.196 3.345 -17.211 1.00 40.53 203 ASP A N 1
ATOM 1543 C CA . ASP A 1 203 ? -9.404 4.743 -17.652 1.00 40.53 203 ASP A CA 1
ATOM 1544 C C . ASP A 1 203 ? -8.060 5.346 -18.108 1.00 40.53 203 ASP A C 1
ATOM 1546 O O . ASP A 1 203 ? -7.411 6.148 -17.428 1.00 40.53 203 ASP A O 1
ATOM 1550 N N . LEU A 1 204 ? -7.627 4.988 -19.319 1.00 37.12 204 LEU A N 1
ATOM 1551 C CA . LEU A 1 204 ? -6.847 5.928 -20.120 1.00 37.12 204 LEU A CA 1
ATOM 1552 C C . LEU A 1 204 ? -7.861 6.843 -20.815 1.00 37.12 204 LEU A C 1
ATOM 1554 O O . LEU A 1 204 ? -8.519 6.385 -21.753 1.00 37.12 204 LEU A O 1
ATOM 1558 N N . PRO A 1 205 ? -8.008 8.124 -20.421 1.00 36.44 205 PRO A N 1
ATOM 1559 C CA . PRO A 1 205 ? -8.727 9.061 -21.261 1.00 36.44 205 PRO A CA 1
ATOM 1560 C C . PRO A 1 205 ? -7.996 9.108 -22.599 1.00 36.44 205 PRO A C 1
ATOM 1562 O O . PRO A 1 205 ? -6.824 9.485 -22.683 1.00 36.44 205 PRO A O 1
ATOM 1565 N N . SER A 1 206 ? -8.702 8.675 -23.638 1.00 37.44 206 SER A N 1
ATOM 1566 C CA . SER A 1 206 ? -8.310 8.898 -25.020 1.00 37.44 206 SER A CA 1
ATOM 1567 C C . SER A 1 206 ? -8.130 10.404 -25.185 1.00 37.44 206 SER A C 1
ATOM 1569 O O . SER A 1 206 ? -9.089 11.167 -25.072 1.00 37.44 206 SER A O 1
ATOM 1571 N N . HIS A 1 207 ? -6.884 10.838 -25.349 1.00 39.88 207 HIS A N 1
ATOM 1572 C CA . HIS A 1 207 ? -6.592 12.209 -25.733 1.00 39.88 207 HIS A CA 1
ATOM 1573 C C . HIS A 1 207 ? -7.234 12.477 -27.104 1.00 39.88 207 HIS A C 1
ATOM 1575 O O . HIS A 1 207 ? -7.054 11.649 -28.001 1.00 39.88 207 HIS A O 1
ATOM 1581 N N . PRO A 1 208 ? -7.953 13.596 -27.294 1.00 44.91 208 PRO A N 1
ATOM 1582 C CA . PRO A 1 208 ? -8.012 14.217 -28.607 1.00 44.91 208 PRO A CA 1
ATOM 1583 C C . PRO A 1 208 ? -6.640 14.795 -28.983 1.00 44.91 208 PRO A C 1
ATOM 1585 O O . PRO A 1 208 ? -5.926 15.285 -28.071 1.00 44.91 208 PRO A O 1
#

Mean predicted aligned error: 10.9 Å

Nearest PDB structures (foldseek):
  8dfa-assembly1_I  TM=4.501E-01  e=9.417E-01  Nitratidesulfovibrio vulgaris str. Hildenborough
  4qil-assembly2_B  TM=2.868E-01  e=6.439E+00  Homo sapiens
  4qik-assembly3_B  TM=3.024E-01  e=9.176E+00  Homo sapiens